Protein AF-A0A4D5RVW6-F1 (afdb_monomer)

Solvent-accessible surface area (backbone atoms only — not comparable to full-atom values): 10001 Å² total; per-residue (Å²): 118,81,78,51,51,64,55,52,52,32,51,50,38,40,52,50,23,51,53,26,44,27,52,30,36,28,74,76,67,32,68,71,48,18,54,54,47,47,52,51,58,76,68,33,64,65,57,65,55,54,54,72,72,45,65,68,60,38,50,35,48,26,24,46,27,44,19,57,48,45,41,88,57,92,90,60,95,58,71,97,75,63,70,68,25,57,57,32,45,34,51,20,31,59,76,34,68,69,48,44,71,66,47,50,62,56,53,52,54,50,55,72,69,46,76,91,52,53,71,61,50,51,51,50,52,50,47,42,50,49,52,34,49,51,53,49,44,51,51,35,29,68,75,68,74,41,94,49,63,66,70,58,54,51,49,45,50,61,73,71,40,68,79,83,65,75,93,83,66,80,86,77,83,75,90,126

Sequence (176 aa):
MVTMLPRLVQALLSALGDCWTVELSRRLFGQESSCWTAFSLLCSWFLHYTASRTLTNVAEQVATAGALALYPWRGQKQPSTSWGYLWPVGLAVMIRPTALALWLPLVLLHFAKESHSRTYLFKRLLFTSATCLATLLLCDRWFYGRWVCTPWNFVRLNLVADIGVPLWQPPVALVL

Foldseek 3Di:
DVVCVLVVLLVVLLVLLLVLQLLLLCVPPNDVSSVVSNVCCVPDPVSVVVSPDDSLVSLLSNLVSNLSSQQDDPPDPDDLPSPVSLQSLLVNCLSPVVSCVVCVVVLVVNLVVDPPCNVVSVVSNCVSNVVSQVVSQVVVCVVVVDRDDVVVVVCCCPPVVPPPDDPPDDDDDPPD

Mean predicted aligned error: 11.47 Å

Structure (mmCIF, N/CA/C/O backbone):
data_AF-A0A4D5RVW6-F1
#
_entry.id   AF-A0A4D5RVW6-F1
#
loop_
_atom_site.group_PDB
_atom_site.id
_atom_site.type_symbol
_atom_site.label_atom_id
_atom_site.label_alt_id
_atom_site.label_comp_id
_atom_site.label_asym_id
_atom_site.label_entity_id
_atom_site.label_seq_id
_atom_site.pdbx_PDB_ins_code
_atom_site.Cartn_x
_atom_site.Cartn_y
_atom_site.Cartn_z
_atom_site.occupancy
_atom_site.B_iso_or_equiv
_atom_site.auth_seq_id
_atom_site.auth_comp_id
_atom_site.auth_asym_id
_atom_site.auth_atom_id
_atom_site.pdbx_PDB_model_num
ATOM 1 N N . MET A 1 1 ? 19.993 19.705 -9.860 1.00 54.22 1 MET A N 1
ATOM 2 C CA . MET A 1 1 ? 18.560 19.983 -9.600 1.00 54.22 1 MET A CA 1
ATOM 3 C C . MET A 1 1 ? 17.677 18.747 -9.813 1.00 54.22 1 MET A C 1
ATOM 5 O O . MET A 1 1 ? 16.866 18.465 -8.944 1.00 54.22 1 MET A O 1
ATOM 9 N N . VAL A 1 2 ? 17.877 17.938 -10.866 1.00 60.78 2 VAL A N 1
ATOM 10 C CA . VAL A 1 2 ? 17.067 16.719 -11.138 1.00 60.78 2 VAL A CA 1
ATOM 11 C C . VAL A 1 2 ? 17.250 15.590 -10.098 1.00 60.78 2 VAL A C 1
ATOM 13 O O . VAL A 1 2 ? 16.361 14.771 -9.899 1.00 60.78 2 VAL A O 1
ATOM 16 N N . THR A 1 3 ? 18.360 15.576 -9.355 1.00 68.25 3 THR A N 1
ATOM 17 C CA . THR A 1 3 ? 18.664 14.555 -8.331 1.00 68.25 3 THR A CA 1
ATOM 18 C C . THR A 1 3 ? 17.921 14.729 -7.001 1.00 68.25 3 THR A C 1
ATOM 20 O O . THR A 1 3 ? 17.821 13.770 -6.237 1.00 68.25 3 THR A O 1
ATOM 23 N N . MET A 1 4 ? 17.387 15.922 -6.709 1.00 77.62 4 MET A N 1
ATOM 24 C CA . MET A 1 4 ? 16.656 16.190 -5.459 1.00 77.62 4 MET A CA 1
ATOM 25 C C . MET A 1 4 ? 15.176 15.807 -5.547 1.00 77.62 4 MET A C 1
ATOM 27 O O . MET A 1 4 ? 14.566 15.483 -4.532 1.00 77.62 4 MET A O 1
ATOM 31 N N . LEU A 1 5 ? 14.613 15.791 -6.758 1.00 79.12 5 LEU A N 1
ATOM 32 C CA . LEU A 1 5 ? 13.212 15.461 -7.000 1.00 79.12 5 LEU A CA 1
ATOM 33 C C . LEU A 1 5 ? 12.808 14.069 -6.471 1.00 79.12 5 LEU A C 1
ATOM 35 O O . LEU A 1 5 ? 11.857 14.006 -5.693 1.00 79.12 5 LEU A O 1
ATOM 39 N N . PRO A 1 6 ? 13.515 12.963 -6.789 1.00 79.12 6 PRO A N 1
ATOM 40 C CA . PRO A 1 6 ? 13.141 11.648 -6.265 1.00 79.12 6 PRO A CA 1
ATOM 41 C C . PRO A 1 6 ? 13.252 11.575 -4.738 1.00 79.12 6 PRO A C 1
ATOM 43 O O . PRO A 1 6 ? 12.427 10.932 -4.099 1.00 79.12 6 PRO A O 1
ATOM 46 N N . ARG A 1 7 ? 14.214 12.289 -4.136 1.00 78.44 7 ARG A N 1
ATOM 47 C CA . ARG A 1 7 ? 14.389 12.338 -2.676 1.00 78.44 7 ARG A CA 1
ATOM 48 C C . ARG A 1 7 ? 13.239 13.071 -1.992 1.00 78.44 7 ARG A C 1
ATOM 50 O O . ARG A 1 7 ? 12.766 12.618 -0.957 1.00 78.44 7 ARG A O 1
ATOM 57 N N . LEU A 1 8 ? 12.769 14.169 -2.586 1.00 84.06 8 LEU A N 1
ATOM 58 C CA . LEU A 1 8 ? 11.629 14.919 -2.066 1.00 84.06 8 LEU A CA 1
ATOM 59 C C . LEU A 1 8 ? 10.339 14.099 -2.167 1.00 84.06 8 LEU A C 1
ATOM 61 O O . LEU A 1 8 ? 9.605 13.999 -1.191 1.00 84.06 8 LEU A O 1
ATOM 65 N N . VAL A 1 9 ? 10.097 13.454 -3.314 1.00 84.12 9 VAL A N 1
ATOM 66 C CA . VAL A 1 9 ? 8.943 12.557 -3.496 1.00 84.12 9 VAL A CA 1
ATOM 67 C C . VAL A 1 9 ? 8.981 11.420 -2.478 1.00 84.12 9 VAL A C 1
ATOM 69 O O . VAL A 1 9 ? 7.971 11.111 -1.858 1.00 84.12 9 VAL A O 1
ATOM 72 N N . GLN A 1 10 ? 10.151 10.831 -2.252 1.00 84.44 10 GLN A N 1
ATOM 73 C CA . GLN A 1 10 ? 10.328 9.745 -1.295 1.00 84.44 10 GLN A CA 1
ATOM 74 C C . GLN A 1 10 ? 10.102 10.187 0.159 1.00 84.44 10 GLN A C 1
ATOM 76 O O . GLN A 1 10 ? 9.470 9.456 0.923 1.00 84.44 10 GLN A O 1
ATOM 81 N N . ALA A 1 11 ? 10.548 11.390 0.532 1.00 84.88 11 ALA A N 1
ATOM 82 C CA . ALA A 1 11 ? 10.267 11.971 1.843 1.00 84.88 11 ALA A CA 1
ATOM 83 C C . ALA A 1 11 ? 8.766 12.240 2.036 1.00 84.88 11 ALA A C 1
ATOM 85 O O . ALA A 1 11 ? 8.206 11.879 3.069 1.00 84.88 11 ALA A O 1
ATOM 86 N N . LEU A 1 12 ? 8.098 12.804 1.022 1.00 87.00 12 LEU A N 1
ATOM 87 C CA . LEU A 1 12 ? 6.654 13.053 1.050 1.00 87.00 12 LEU A CA 1
ATOM 88 C C . LEU A 1 12 ? 5.854 11.752 1.156 1.00 87.00 12 LEU A C 1
ATOM 90 O O . LEU A 1 12 ? 4.936 11.665 1.964 1.00 87.00 12 LEU A O 1
ATOM 94 N N . LEU A 1 13 ? 6.216 10.728 0.378 1.00 86.00 13 LEU A N 1
ATOM 95 C CA . LEU A 1 13 ? 5.584 9.413 0.468 1.00 86.00 13 LEU A CA 1
ATOM 96 C C . LEU A 1 13 ? 5.790 8.795 1.854 1.00 86.00 13 LEU A C 1
ATOM 98 O O . LEU A 1 13 ? 4.830 8.305 2.435 1.00 86.00 13 LEU A O 1
ATOM 102 N N . SER A 1 14 ? 6.994 8.873 2.421 1.00 86.06 14 SER A N 1
ATOM 103 C CA . SER A 1 14 ? 7.258 8.337 3.766 1.00 86.06 14 SER A CA 1
ATOM 104 C C . SER A 1 14 ? 6.391 9.033 4.820 1.00 86.06 14 SER A C 1
ATOM 106 O O . SER A 1 14 ? 5.696 8.361 5.576 1.00 86.06 14 SER A O 1
ATOM 108 N N . ALA A 1 15 ? 6.317 10.369 4.781 1.00 87.50 15 ALA A N 1
ATOM 109 C CA . ALA A 1 15 ? 5.467 11.147 5.682 1.00 87.50 15 ALA A CA 1
ATOM 110 C C . ALA A 1 15 ? 3.975 10.800 5.530 1.00 87.50 15 ALA A C 1
ATOM 112 O O . ALA A 1 15 ? 3.264 10.648 6.522 1.00 87.50 15 ALA A O 1
ATOM 113 N N . LEU A 1 16 ? 3.491 10.61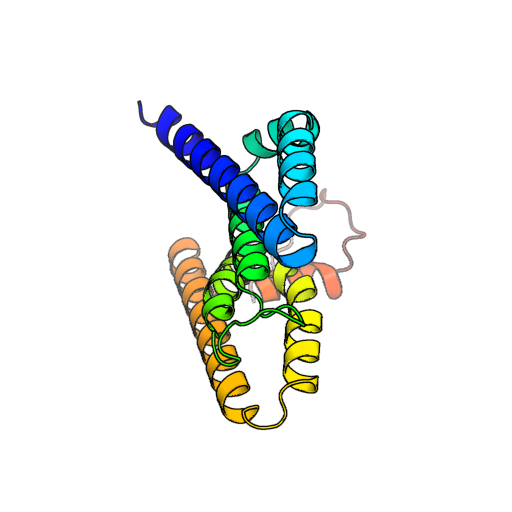9 4.295 1.00 88.19 16 LEU A N 1
ATOM 114 C CA . LEU A 1 16 ? 2.119 10.169 4.048 1.00 88.19 16 LEU A CA 1
ATOM 115 C C . LEU A 1 16 ? 1.865 8.775 4.634 1.00 88.19 16 LEU A C 1
ATOM 117 O O . LEU A 1 16 ? 0.794 8.534 5.190 1.00 88.19 16 LEU A O 1
ATOM 121 N N . GLY A 1 17 ? 2.832 7.863 4.527 1.00 86.31 17 GLY A N 1
ATOM 122 C CA . GLY A 1 17 ? 2.746 6.514 5.088 1.00 86.31 17 GLY A CA 1
ATOM 123 C C . GLY A 1 17 ? 2.625 6.535 6.609 1.00 86.31 17 GLY A C 1
ATOM 124 O O . GLY A 1 17 ? 1.771 5.841 7.169 1.00 86.31 17 GLY A O 1
ATOM 125 N N . ASP A 1 18 ? 3.406 7.392 7.264 1.00 88.88 18 ASP A N 1
ATOM 126 C CA . ASP A 1 18 ? 3.333 7.601 8.708 1.00 88.88 18 ASP A CA 1
ATOM 127 C C . ASP A 1 18 ? 1.971 8.185 9.112 1.00 88.88 18 ASP A C 1
ATOM 129 O O . ASP A 1 18 ? 1.320 7.653 10.012 1.00 88.88 18 ASP A O 1
ATOM 133 N N . CYS A 1 19 ? 1.463 9.195 8.391 1.00 89.12 19 CYS A N 1
ATOM 134 C CA . CYS A 1 19 ? 0.130 9.758 8.637 1.00 89.12 19 CYS A CA 1
ATOM 135 C C . CYS A 1 19 ? -0.984 8.708 8.522 1.00 89.12 19 CYS A C 1
ATOM 137 O O . CYS A 1 19 ? -1.854 8.635 9.392 1.00 89.12 19 CYS A O 1
ATOM 139 N N . TRP A 1 20 ? -0.960 7.871 7.479 1.00 87.88 20 TRP A N 1
ATOM 140 C CA . TRP A 1 20 ? -1.941 6.793 7.317 1.00 87.88 20 TRP A CA 1
ATOM 141 C C . TRP A 1 20 ? -1.841 5.742 8.423 1.00 87.88 20 TRP A C 1
ATOM 143 O O . TRP A 1 20 ? -2.866 5.233 8.870 1.00 87.88 20 TRP A O 1
ATOM 153 N N . THR A 1 21 ? -0.631 5.441 8.893 1.00 87.88 21 THR A N 1
ATOM 154 C CA . THR A 1 21 ? -0.396 4.480 9.981 1.00 87.88 21 THR A CA 1
ATOM 155 C C . THR A 1 21 ? -0.917 5.008 11.319 1.00 87.88 21 THR A C 1
ATOM 157 O O . THR A 1 21 ? -1.564 4.276 12.071 1.00 87.88 21 THR A O 1
ATOM 160 N N . VAL A 1 22 ? -0.706 6.295 11.599 1.00 89.50 22 VAL A N 1
ATOM 161 C CA . VAL A 1 22 ? -1.257 6.973 12.780 1.00 89.50 22 VAL A CA 1
ATOM 162 C C . VAL A 1 22 ? -2.786 7.002 12.719 1.00 89.50 22 VAL A C 1
ATOM 164 O O . VAL A 1 22 ? -3.447 6.611 13.679 1.00 89.50 22 VAL A O 1
ATOM 167 N N . GLU A 1 23 ? -3.365 7.369 11.573 1.00 86.81 23 GLU A N 1
ATOM 168 C CA . GLU A 1 23 ? -4.819 7.369 11.371 1.00 86.81 23 GLU A CA 1
ATOM 169 C C . GLU A 1 23 ? -5.424 5.962 11.499 1.00 86.81 23 GLU A C 1
ATOM 171 O O . GLU A 1 23 ? -6.500 5.794 12.077 1.00 86.81 23 GLU A O 1
ATOM 176 N N . LEU A 1 24 ? -4.731 4.933 11.006 1.00 87.19 24 LEU A N 1
ATOM 177 C CA . LEU A 1 24 ? -5.125 3.537 11.181 1.00 87.19 24 LEU A CA 1
ATOM 178 C C . LEU A 1 24 ? -5.160 3.153 12.666 1.00 87.19 24 LEU A C 1
ATOM 180 O O . LEU A 1 24 ? -6.160 2.603 13.131 1.00 87.19 24 LEU A O 1
ATOM 184 N N . SER A 1 25 ? -4.102 3.473 13.414 1.00 88.00 25 SER A N 1
ATOM 185 C CA . SER A 1 25 ? -4.035 3.217 14.857 1.00 88.00 25 SER A CA 1
ATOM 186 C C . SER A 1 25 ? -5.164 3.929 15.603 1.00 88.00 25 SER A C 1
ATOM 188 O O . SER A 1 25 ? -5.884 3.312 16.390 1.00 88.00 25 SER A O 1
ATOM 190 N N . ARG A 1 26 ? -5.426 5.194 15.250 1.00 85.75 26 ARG A N 1
ATOM 191 C CA . ARG A 1 26 ? -6.539 5.979 15.792 1.00 85.75 26 ARG A CA 1
ATOM 192 C C . ARG A 1 26 ? -7.895 5.311 15.561 1.00 85.75 26 ARG A C 1
ATOM 194 O O . ARG A 1 26 ? -8.735 5.294 16.459 1.00 85.75 26 ARG A O 1
ATOM 201 N N . ARG A 1 27 ? -8.127 4.756 14.366 1.00 82.69 27 ARG A N 1
ATOM 202 C CA . ARG A 1 27 ? -9.383 4.069 14.007 1.00 82.69 27 ARG A CA 1
ATOM 203 C C . ARG A 1 27 ? -9.569 2.734 14.722 1.00 82.69 27 ARG A C 1
ATOM 205 O O . ARG A 1 27 ? -10.713 2.363 14.989 1.00 82.69 27 ARG A O 1
ATOM 212 N N . LEU A 1 28 ? -8.480 2.020 14.993 1.00 83.94 28 LEU A N 1
ATOM 213 C CA . LEU A 1 28 ? -8.502 0.692 15.608 1.00 83.94 28 LEU A CA 1
ATOM 214 C C . LEU A 1 28 ? -8.535 0.738 17.137 1.00 83.94 28 LEU A C 1
ATOM 216 O O . LEU A 1 28 ? -9.296 -0.002 17.754 1.00 83.94 28 LEU A O 1
ATOM 220 N N . PHE A 1 29 ? -7.713 1.598 17.734 1.00 84.50 29 PHE A N 1
ATOM 221 C CA . PHE A 1 29 ? -7.411 1.590 19.167 1.00 84.50 29 PHE A CA 1
ATOM 222 C C . PHE A 1 29 ? -7.749 2.914 19.872 1.00 84.50 29 PHE A C 1
ATOM 224 O O . PHE A 1 29 ? -7.606 3.015 21.088 1.00 84.50 29 PHE A O 1
ATOM 231 N N . GLY A 1 30 ? -8.221 3.926 19.137 1.00 84.88 30 GLY A N 1
ATOM 232 C CA . GLY A 1 30 ? -8.607 5.227 19.685 1.00 84.88 30 GLY A CA 1
ATOM 233 C C . GLY A 1 30 ? -7.469 6.254 19.736 1.00 84.88 30 GLY A C 1
ATOM 234 O O . GLY A 1 30 ? -6.349 6.017 19.283 1.00 84.88 30 GLY A O 1
ATOM 235 N N . GLN A 1 31 ? -7.778 7.437 20.274 1.00 85.94 31 GLN A N 1
ATOM 236 C CA . GLN A 1 31 ? -6.896 8.610 20.212 1.00 85.94 31 GLN A CA 1
ATOM 237 C C . GLN A 1 31 ? -5.588 8.432 20.997 1.00 85.94 31 GLN A C 1
ATOM 239 O O . GLN A 1 31 ? -4.528 8.803 20.502 1.00 85.94 31 GLN A O 1
ATOM 244 N N . GLU A 1 32 ? -5.645 7.818 22.179 1.00 85.88 32 GLU A N 1
ATOM 245 C CA . GLU A 1 32 ? -4.466 7.605 23.030 1.00 85.88 32 GLU A CA 1
ATOM 246 C C . GLU A 1 32 ? -3.405 6.749 22.324 1.00 85.88 32 GLU A C 1
ATOM 248 O O . GLU A 1 32 ? -2.223 7.091 22.291 1.00 85.88 32 GLU A O 1
ATOM 253 N N . SER A 1 33 ? -3.831 5.664 21.671 1.00 87.12 33 SER A N 1
ATOM 254 C CA . SER A 1 33 ? -2.930 4.775 20.930 1.00 87.12 33 SER A CA 1
ATOM 255 C C . SER A 1 33 ? -2.294 5.466 19.718 1.00 87.12 33 SER A C 1
ATOM 257 O O . SER A 1 33 ? -1.128 5.220 19.400 1.00 87.12 33 SER A O 1
ATOM 259 N N . SER A 1 34 ? -3.018 6.392 19.082 1.00 88.19 34 SER A N 1
ATOM 260 C CA . SER A 1 34 ? -2.515 7.198 17.966 1.00 88.19 34 SER A CA 1
ATOM 261 C C . SER A 1 34 ? -1.289 8.028 18.360 1.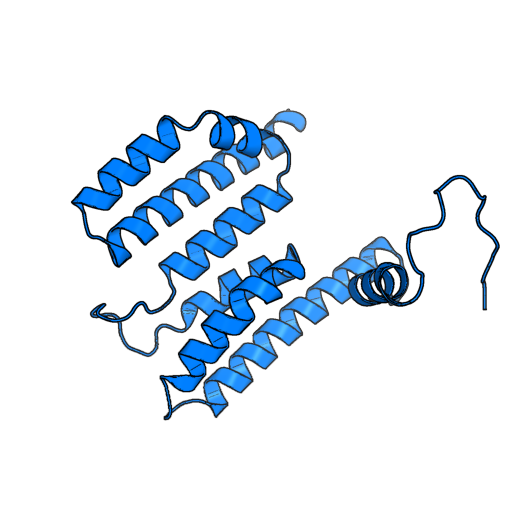00 88.19 34 SER A C 1
ATOM 263 O O . SER A 1 34 ? -0.325 8.086 17.598 1.00 88.19 34 SER A O 1
ATOM 265 N N . CYS A 1 35 ? -1.295 8.634 19.552 1.00 89.00 35 CYS A N 1
ATOM 266 C CA . CYS A 1 35 ? -0.169 9.423 20.060 1.00 89.00 35 CYS A CA 1
ATOM 267 C C . CYS A 1 35 ? 1.067 8.546 20.307 1.00 89.00 35 CYS A C 1
ATOM 269 O O . CYS A 1 35 ? 2.163 8.882 19.858 1.00 89.00 35 CYS A O 1
ATOM 271 N N . TRP A 1 36 ? 0.883 7.383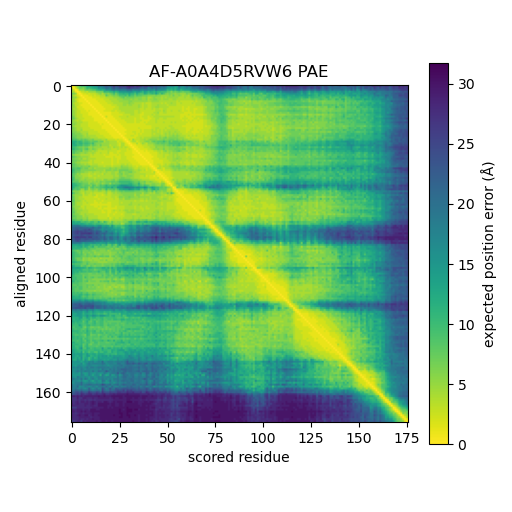 20.941 1.00 90.12 36 TRP A N 1
ATOM 272 C CA . TRP A 1 36 ? 1.962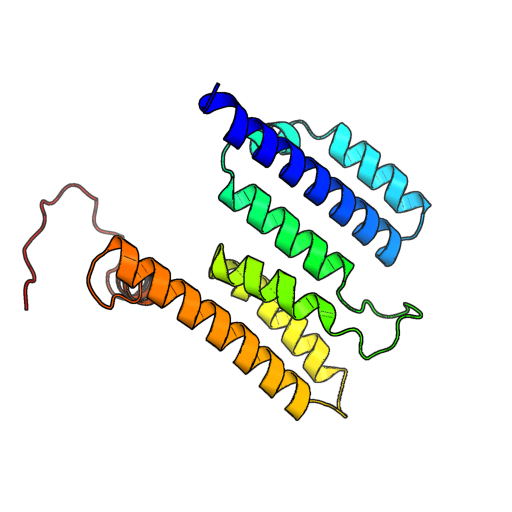 6.410 21.155 1.00 90.12 36 TRP A CA 1
ATOM 273 C C . TRP A 1 36 ? 2.519 5.849 19.847 1.00 90.12 36 TRP A C 1
ATOM 275 O O . TRP A 1 36 ? 3.727 5.662 19.715 1.00 90.12 36 TRP A O 1
ATOM 285 N N . THR A 1 37 ? 1.652 5.634 18.857 1.00 90.38 37 THR A N 1
ATOM 286 C CA . THR A 1 37 ? 2.057 5.186 17.520 1.00 90.38 37 THR A CA 1
ATOM 287 C C . THR A 1 37 ? 2.904 6.253 16.834 1.00 90.38 37 THR A C 1
ATOM 289 O O . THR A 1 37 ? 3.984 5.939 16.347 1.00 90.38 37 THR A O 1
ATOM 292 N N . ALA A 1 38 ? 2.475 7.519 16.854 1.00 88.69 38 ALA A N 1
ATOM 293 C CA . ALA A 1 38 ? 3.246 8.624 16.286 1.00 88.69 38 ALA A CA 1
ATOM 294 C C . ALA A 1 38 ? 4.619 8.769 16.961 1.00 88.69 38 ALA A C 1
ATOM 296 O O . ALA A 1 38 ? 5.633 8.883 16.278 1.00 88.69 38 ALA A O 1
ATOM 297 N N . PHE A 1 39 ? 4.667 8.684 18.294 1.00 91.38 39 PHE A N 1
ATOM 298 C CA . PHE A 1 39 ? 5.924 8.696 19.039 1.00 91.38 39 PHE A CA 1
ATOM 299 C C . PHE A 1 39 ? 6.838 7.528 18.637 1.00 91.38 39 PHE A C 1
ATOM 301 O O . PHE A 1 39 ? 8.014 7.730 18.345 1.00 91.38 39 PHE A O 1
ATOM 308 N N . SER A 1 40 ? 6.295 6.312 18.545 1.00 90.19 40 SER A N 1
ATOM 309 C CA . SER A 1 40 ? 7.054 5.127 18.137 1.00 90.19 40 SER A CA 1
ATOM 310 C C . SER A 1 40 ? 7.606 5.240 16.711 1.00 90.19 40 SER A C 1
ATOM 312 O O . SER A 1 40 ? 8.763 4.882 16.486 1.00 90.19 40 SER A O 1
ATOM 314 N N . LEU A 1 41 ? 6.827 5.782 15.767 1.00 89.06 41 LEU A N 1
ATOM 315 C CA . LEU A 1 41 ? 7.275 6.026 14.392 1.00 89.06 41 LEU A CA 1
ATOM 316 C C . LEU A 1 41 ? 8.439 7.029 14.360 1.00 89.06 41 LEU A C 1
ATOM 318 O O . LEU A 1 41 ? 9.474 6.744 13.757 1.00 89.06 41 LEU A O 1
ATOM 322 N N . LEU A 1 42 ? 8.318 8.146 15.088 1.00 86.75 42 LEU A N 1
ATOM 323 C CA . LEU A 1 42 ? 9.357 9.181 15.181 1.00 86.75 42 LEU A CA 1
ATOM 324 C C . LEU A 1 42 ? 10.635 8.697 15.883 1.00 86.75 42 LEU A C 1
ATOM 326 O O . LEU A 1 42 ? 11.730 9.142 15.550 1.00 86.75 42 LEU A O 1
ATOM 330 N N . CYS A 1 43 ? 10.526 7.769 16.834 1.00 87.88 43 CYS A N 1
ATOM 331 C CA . CYS A 1 43 ? 11.682 7.204 17.534 1.00 87.88 43 CYS A CA 1
ATOM 332 C C . CYS A 1 43 ? 12.304 5.991 16.821 1.00 87.88 43 CYS A C 1
ATOM 334 O O . CYS A 1 43 ? 13.391 5.546 17.197 1.00 87.88 43 CYS A O 1
ATOM 336 N N . SER A 1 44 ? 11.654 5.434 15.797 1.00 86.69 44 SER A N 1
ATOM 337 C CA . SER A 1 44 ? 12.142 4.237 15.110 1.00 86.69 44 SER A CA 1
ATOM 338 C C . SER A 1 44 ? 13.232 4.578 14.098 1.00 86.69 44 SER A C 1
ATOM 340 O O . SER A 1 44 ? 12.968 4.954 12.954 1.00 86.69 44 SER A O 1
ATOM 342 N N . TRP A 1 45 ? 14.493 4.389 14.487 1.00 83.44 45 TRP A N 1
ATOM 343 C CA . TRP A 1 45 ? 15.640 4.550 13.585 1.00 83.44 45 TRP A CA 1
ATOM 344 C C . TRP A 1 45 ? 15.533 3.675 12.326 1.00 83.44 45 TRP A C 1
ATOM 346 O O . TRP A 1 45 ? 15.929 4.082 11.234 1.00 83.44 45 TRP A O 1
ATOM 356 N N . PHE A 1 46 ? 14.963 2.474 12.460 1.00 81.25 46 PHE A N 1
ATOM 357 C CA . PHE A 1 46 ? 14.807 1.547 11.344 1.00 81.25 46 PHE A CA 1
ATOM 358 C C . PHE A 1 46 ? 13.885 2.101 10.253 1.00 81.25 46 PHE A C 1
ATOM 360 O O . PHE A 1 46 ? 14.217 1.986 9.076 1.00 81.25 46 PHE A O 1
ATOM 367 N N . LEU A 1 47 ? 12.778 2.756 10.622 1.00 78.62 47 LEU A N 1
ATOM 368 C CA . LEU A 1 47 ? 11.853 3.335 9.644 1.00 78.62 47 LEU A CA 1
ATOM 369 C C . LEU A 1 47 ? 12.504 4.472 8.859 1.00 78.62 47 LEU A C 1
ATOM 371 O O . LEU A 1 47 ? 12.482 4.445 7.627 1.00 78.62 47 LEU A O 1
ATOM 375 N N . HIS A 1 48 ? 13.190 5.383 9.551 1.00 81.06 48 HIS A N 1
ATOM 376 C CA . HIS A 1 48 ? 13.973 6.454 8.925 1.00 81.06 48 HIS A CA 1
ATOM 377 C C . HIS A 1 48 ? 15.047 5.907 7.981 1.00 81.06 48 HIS A C 1
ATOM 379 O O . HIS A 1 48 ? 15.275 6.436 6.892 1.00 81.06 48 HIS A O 1
ATOM 385 N N . TYR A 1 49 ? 15.682 4.803 8.370 1.00 79.88 49 TYR A N 1
ATOM 386 C CA . TYR A 1 49 ? 16.663 4.134 7.536 1.00 79.88 49 TYR A CA 1
ATOM 387 C C . TYR A 1 49 ? 16.031 3.517 6.278 1.00 79.88 49 TYR A C 1
ATOM 389 O O . TYR A 1 49 ? 16.515 3.747 5.166 1.00 79.88 49 TYR A O 1
ATOM 397 N N . THR A 1 50 ? 14.918 2.789 6.413 1.00 75.38 50 THR A N 1
ATOM 398 C CA . THR A 1 50 ? 14.218 2.166 5.276 1.00 75.38 50 THR A CA 1
ATOM 399 C C . THR A 1 50 ? 13.565 3.178 4.338 1.00 75.38 50 THR A C 1
ATOM 401 O O . THR A 1 50 ? 13.555 2.953 3.125 1.00 75.38 50 THR A O 1
ATOM 404 N N . ALA A 1 51 ? 13.122 4.323 4.866 1.00 74.19 51 ALA A N 1
ATOM 405 C CA . ALA A 1 51 ? 12.523 5.415 4.107 1.00 74.19 51 ALA A CA 1
ATOM 406 C C . ALA A 1 51 ? 13.457 5.953 3.018 1.00 74.19 51 ALA A C 1
ATOM 408 O O . ALA A 1 51 ? 12.981 6.483 2.023 1.00 74.19 51 ALA A O 1
ATOM 409 N N . SER A 1 52 ? 14.777 5.781 3.158 1.00 72.81 52 SER A N 1
ATOM 410 C CA . SER A 1 52 ? 15.788 6.271 2.211 1.00 72.81 52 SER A CA 1
ATOM 411 C C . SER A 1 52 ? 16.176 5.284 1.099 1.00 72.81 52 SER A C 1
ATOM 413 O O . SER A 1 52 ? 16.733 5.703 0.083 1.00 72.81 52 SER A O 1
ATOM 415 N N . ARG A 1 53 ? 15.863 3.985 1.229 1.00 64.88 53 ARG A N 1
ATOM 416 C CA . ARG A 1 53 ? 16.471 2.953 0.370 1.00 64.88 53 ARG A CA 1
ATOM 417 C C . ARG A 1 53 ? 15.767 2.689 -0.966 1.00 64.88 53 ARG A C 1
ATOM 419 O O . ARG A 1 53 ? 16.458 2.425 -1.944 1.00 64.88 53 ARG A O 1
ATOM 426 N N . THR A 1 54 ? 14.434 2.708 -1.038 1.00 73.88 54 THR A N 1
ATOM 427 C CA . THR A 1 54 ? 13.704 2.298 -2.261 1.00 73.88 54 THR A CA 1
ATOM 428 C C . THR A 1 54 ? 12.319 2.938 -2.360 1.00 73.88 54 THR A C 1
ATOM 430 O O . THR A 1 54 ? 11.441 2.635 -1.549 1.00 73.88 54 THR A O 1
ATOM 433 N N . LEU A 1 55 ? 12.096 3.743 -3.402 1.00 72.88 55 LEU A N 1
ATOM 434 C CA . LEU A 1 55 ? 10.833 4.453 -3.647 1.00 72.88 55 LEU A CA 1
ATOM 435 C C . LEU A 1 55 ? 9.629 3.504 -3.798 1.00 72.88 55 LEU A C 1
ATOM 437 O O . LEU A 1 55 ? 8.558 3.785 -3.268 1.00 72.88 55 LEU A O 1
ATOM 441 N N . THR A 1 56 ? 9.820 2.348 -4.438 1.00 78.12 56 THR A N 1
ATOM 442 C CA . THR A 1 56 ? 8.776 1.328 -4.631 1.00 78.12 56 THR A CA 1
ATOM 443 C C . THR A 1 56 ? 8.269 0.744 -3.309 1.00 78.12 56 THR A C 1
ATOM 445 O O . THR A 1 56 ? 7.062 0.613 -3.134 1.00 78.12 56 THR A O 1
ATOM 448 N N . ASN A 1 57 ? 9.158 0.456 -2.349 1.00 78.94 57 ASN A N 1
ATOM 449 C CA . ASN A 1 57 ? 8.744 -0.095 -1.051 1.00 78.94 57 ASN A CA 1
ATOM 450 C C . ASN A 1 57 ? 7.991 0.945 -0.207 1.00 78.94 57 ASN A C 1
ATOM 452 O O . ASN A 1 57 ? 7.021 0.604 0.460 1.00 78.94 57 ASN A O 1
ATOM 456 N N . VAL A 1 58 ? 8.404 2.218 -0.253 1.00 83.00 58 VAL A N 1
ATOM 457 C CA . VAL A 1 58 ? 7.683 3.294 0.448 1.00 83.00 58 VAL A CA 1
ATOM 458 C C . VAL A 1 58 ? 6.304 3.500 -0.186 1.00 83.00 58 VAL A C 1
ATOM 460 O O . VAL A 1 58 ? 5.309 3.600 0.524 1.00 83.00 58 VAL A O 1
ATOM 463 N N . ALA A 1 59 ? 6.210 3.493 -1.518 1.00 82.50 59 ALA A N 1
ATOM 464 C CA . ALA A 1 59 ? 4.928 3.581 -2.215 1.00 82.50 59 ALA A CA 1
ATOM 465 C C . ALA A 1 59 ? 3.994 2.401 -1.873 1.00 82.50 59 ALA A C 1
ATOM 467 O O . ALA A 1 59 ? 2.801 2.609 -1.648 1.00 82.50 59 ALA A O 1
ATOM 468 N N . GLU A 1 60 ? 4.533 1.182 -1.768 1.00 80.88 60 GLU A N 1
ATOM 469 C CA . GLU A 1 60 ? 3.807 -0.011 -1.309 1.00 80.88 60 GLU A CA 1
ATOM 470 C C . GLU A 1 60 ? 3.287 0.159 0.127 1.00 80.88 60 GLU A C 1
ATOM 472 O O . GLU A 1 60 ? 2.116 -0.123 0.403 1.00 80.88 60 GLU A O 1
ATOM 477 N N . GLN A 1 61 ? 4.133 0.657 1.033 1.00 83.69 61 GLN A N 1
ATOM 478 C CA . GLN A 1 61 ? 3.767 0.908 2.424 1.00 83.69 61 GLN A CA 1
ATOM 479 C C . GLN A 1 61 ? 2.639 1.939 2.525 1.00 83.69 61 GLN A C 1
ATOM 481 O O . GLN A 1 61 ? 1.664 1.698 3.231 1.00 83.69 61 GLN A O 1
ATOM 486 N N . VAL A 1 62 ? 2.724 3.048 1.784 1.00 87.25 62 VAL A N 1
ATOM 487 C CA . VAL A 1 62 ? 1.685 4.093 1.749 1.00 87.25 62 VAL A CA 1
ATOM 488 C C . VAL A 1 62 ? 0.369 3.546 1.213 1.00 87.25 62 VAL A C 1
ATOM 490 O O . VAL A 1 62 ? -0.679 3.769 1.816 1.00 87.25 62 VAL A O 1
ATOM 493 N N . ALA A 1 63 ? 0.410 2.816 0.094 1.00 84.81 63 ALA A N 1
ATOM 494 C CA . ALA A 1 63 ? -0.784 2.232 -0.507 1.00 84.81 63 ALA A CA 1
ATOM 495 C C . ALA A 1 63 ? -1.442 1.221 0.443 1.00 84.81 63 ALA A C 1
ATOM 497 O O . ALA A 1 63 ? -2.656 1.250 0.636 1.00 84.81 63 ALA A O 1
ATOM 498 N N . THR A 1 64 ? -0.643 0.381 1.103 1.00 85.69 64 THR A N 1
ATOM 499 C CA . THR A 1 64 ? -1.136 -0.603 2.075 1.00 85.69 64 THR A CA 1
ATOM 500 C C . THR A 1 64 ? -1.691 0.068 3.330 1.00 85.69 64 THR A C 1
ATOM 502 O O . THR A 1 64 ? -2.797 -0.266 3.751 1.00 85.69 64 THR A O 1
ATOM 505 N N . ALA A 1 65 ? -0.984 1.045 3.903 1.00 86.06 65 ALA A N 1
ATOM 506 C CA . ALA A 1 65 ? -1.439 1.792 5.074 1.00 86.06 65 ALA A CA 1
ATOM 507 C C . ALA A 1 65 ? -2.730 2.568 4.777 1.00 86.06 65 ALA A C 1
ATOM 509 O O . ALA A 1 65 ? -3.675 2.505 5.558 1.00 86.06 65 ALA A O 1
ATOM 510 N N . GLY A 1 66 ? -2.818 3.228 3.618 1.00 84.62 66 GLY A N 1
ATOM 511 C CA . GLY A 1 66 ? -4.027 3.921 3.173 1.00 84.62 66 GLY A CA 1
ATOM 512 C C . GLY A 1 66 ? -5.194 2.965 2.918 1.00 84.62 66 GLY A C 1
ATOM 513 O O . GLY A 1 66 ? -6.319 3.229 3.342 1.00 84.62 66 GLY A O 1
ATOM 514 N N . ALA A 1 67 ? -4.937 1.814 2.292 1.00 84.69 67 ALA A N 1
ATOM 515 C CA . ALA A 1 67 ? -5.949 0.781 2.099 1.00 84.69 67 ALA A CA 1
ATOM 516 C C . ALA A 1 67 ? -6.456 0.218 3.434 1.00 84.69 67 ALA A C 1
ATOM 518 O O . ALA A 1 67 ? -7.662 0.042 3.592 1.00 84.69 67 ALA A O 1
ATOM 519 N N . LEU A 1 68 ? -5.573 -0.013 4.410 1.00 84.00 68 LEU A N 1
ATOM 520 C CA . LEU A 1 68 ? -5.957 -0.454 5.753 1.00 84.00 68 LEU A CA 1
ATOM 521 C C . LEU A 1 68 ? -6.709 0.642 6.506 1.00 84.00 68 LEU A C 1
ATOM 523 O O . LEU A 1 68 ? -7.705 0.351 7.157 1.00 84.00 68 LEU A O 1
ATOM 527 N N . ALA A 1 69 ? -6.291 1.902 6.407 1.00 82.00 69 ALA A N 1
ATOM 528 C CA . ALA A 1 69 ? -6.987 3.013 7.049 1.00 82.00 69 ALA A CA 1
ATOM 529 C C . ALA A 1 69 ? -8.416 3.180 6.506 1.00 82.00 69 ALA A C 1
ATOM 531 O O . ALA A 1 69 ? -9.339 3.476 7.267 1.00 82.00 69 ALA A O 1
ATOM 532 N N . LEU A 1 70 ? -8.613 2.964 5.202 1.00 79.50 70 LEU A N 1
ATOM 533 C CA . LEU A 1 70 ? -9.921 2.999 4.540 1.00 79.50 70 LEU A CA 1
ATOM 534 C C . LEU A 1 70 ? -10.726 1.701 4.688 1.00 79.50 70 LEU A C 1
ATOM 536 O O . LEU A 1 70 ? -11.914 1.695 4.365 1.00 79.50 70 LEU A O 1
ATOM 540 N N . TYR A 1 71 ? -10.107 0.610 5.139 1.00 79.44 71 TYR A N 1
ATOM 541 C CA . TYR A 1 71 ? -10.785 -0.669 5.298 1.00 79.44 71 TYR A CA 1
ATOM 542 C C . TYR A 1 71 ? -11.870 -0.566 6.387 1.00 79.44 71 TYR A C 1
ATOM 544 O O . TYR A 1 71 ? -11.616 -0.003 7.457 1.00 79.44 71 TYR A O 1
ATOM 552 N N . PRO A 1 72 ? -13.083 -1.100 6.154 1.00 73.94 72 PRO A N 1
ATOM 553 C CA . PRO A 1 72 ? -14.160 -1.055 7.136 1.00 73.94 72 PRO A CA 1
ATOM 554 C C . PRO A 1 72 ? -13.865 -2.005 8.307 1.00 73.94 72 PRO A C 1
ATOM 556 O O . PRO A 1 72 ? -14.226 -3.186 8.306 1.00 73.94 72 PRO A O 1
ATOM 559 N N . TRP A 1 73 ? -13.192 -1.483 9.331 1.00 74.25 73 TRP A N 1
ATOM 560 C CA . TRP A 1 73 ? -12.962 -2.193 10.587 1.00 74.25 73 TRP A CA 1
ATOM 561 C C . TRP A 1 73 ? -14.264 -2.327 11.389 1.00 74.25 73 TRP A C 1
ATOM 563 O O . TRP A 1 73 ? -15.112 -1.431 11.405 1.00 74.25 73 TRP A O 1
ATOM 573 N N . ARG A 1 74 ? -14.436 -3.474 12.058 1.00 61.94 74 ARG A N 1
ATOM 574 C CA . ARG A 1 74 ? -15.639 -3.786 12.850 1.00 61.94 74 ARG A CA 1
ATOM 575 C C . ARG A 1 74 ? -15.842 -2.721 13.941 1.00 61.94 74 ARG A C 1
ATOM 577 O O . ARG A 1 74 ? -14.935 -2.498 14.731 1.00 61.94 74 ARG A O 1
ATOM 584 N N . GLY A 1 75 ? -17.031 -2.112 14.002 1.00 60.53 75 GLY A N 1
ATOM 585 C CA . GLY A 1 75 ? -17.414 -1.157 15.057 1.00 60.53 75 GLY A CA 1
ATOM 586 C C . GLY A 1 75 ? -17.314 0.331 14.691 1.00 60.53 75 GLY A C 1
ATOM 587 O O . GLY A 1 75 ? -17.689 1.178 15.497 1.00 60.53 75 GLY A O 1
ATOM 588 N N . GLN A 1 76 ? -16.861 0.675 13.483 1.00 59.81 76 GLN A N 1
ATOM 589 C CA . GLN A 1 76 ? -16.848 2.060 12.997 1.00 59.81 76 GLN A CA 1
ATOM 590 C C . GLN A 1 76 ? -18.223 2.460 12.424 1.00 59.81 76 GLN A C 1
ATOM 592 O O . GLN A 1 76 ? -18.790 1.729 11.614 1.00 59.81 76 GLN A O 1
ATOM 597 N N . LYS A 1 77 ? -18.740 3.651 12.784 1.00 51.56 77 LYS A N 1
ATOM 598 C CA . LYS A 1 77 ? -19.946 4.291 12.195 1.00 51.56 77 LYS A CA 1
ATOM 599 C C . LYS A 1 77 ? -19.688 4.802 10.765 1.00 51.56 77 LYS A C 1
ATOM 601 O O . LYS A 1 77 ? -20.050 5.923 10.418 1.00 51.56 77 LYS A O 1
ATOM 606 N N . GLN A 1 78 ? -18.990 4.029 9.946 1.00 54.34 78 GLN A N 1
ATOM 607 C CA . GLN A 1 78 ? -18.850 4.333 8.527 1.00 54.34 78 GLN A CA 1
ATOM 608 C C . GLN A 1 78 ? -20.007 3.674 7.778 1.00 54.34 78 GLN A C 1
ATOM 610 O O . GLN A 1 78 ? -20.455 2.601 8.190 1.00 54.34 78 GLN A O 1
ATOM 615 N N . PRO A 1 79 ? -20.520 4.291 6.699 1.00 50.72 79 PRO A N 1
ATOM 616 C CA . PRO A 1 79 ? -21.489 3.614 5.854 1.00 50.72 79 PRO A CA 1
ATOM 617 C C . PRO A 1 79 ? -20.858 2.288 5.423 1.00 50.72 79 PRO A C 1
ATOM 619 O O . PRO A 1 79 ? -19.733 2.284 4.919 1.00 50.72 79 PRO A O 1
ATOM 622 N N . SER A 1 80 ? -21.571 1.175 5.612 1.00 52.50 80 SER A N 1
ATOM 623 C CA . SER A 1 80 ? -21.140 -0.210 5.323 1.00 52.50 80 SER A CA 1
ATOM 624 C C . SER A 1 80 ? -20.740 -0.465 3.856 1.00 52.50 80 SER A C 1
ATOM 626 O O . SER A 1 80 ? -20.465 -1.588 3.452 1.00 52.50 80 SER A O 1
ATOM 628 N N . THR A 1 81 ? -20.695 0.597 3.055 1.00 54.41 81 THR A N 1
ATOM 629 C CA . THR A 1 81 ? -20.623 0.648 1.599 1.00 54.41 81 THR A CA 1
ATOM 630 C C . THR A 1 81 ? -19.479 1.571 1.139 1.00 54.41 81 THR A C 1
ATOM 632 O O . THR A 1 81 ? -19.437 1.977 -0.022 1.00 54.41 81 THR A O 1
ATOM 635 N N . SER A 1 82 ? -18.537 1.958 2.013 1.00 59.12 82 SER A N 1
ATOM 636 C CA . SER A 1 82 ? -17.347 2.715 1.591 1.00 59.12 82 SER A CA 1
ATOM 637 C C . SER A 1 82 ? -16.291 1.779 0.990 1.00 59.12 82 SER A C 1
ATOM 639 O O . SER A 1 82 ? -15.302 1.402 1.609 1.00 59.12 82 SER A O 1
ATOM 641 N N . TRP A 1 83 ? -16.507 1.387 -0.265 1.00 66.44 83 TRP A N 1
ATOM 642 C CA . TRP A 1 83 ? -15.632 0.492 -1.040 1.00 66.44 83 TRP A CA 1
ATOM 643 C C . TRP A 1 83 ? -14.370 1.185 -1.594 1.00 66.44 83 TRP A C 1
ATOM 645 O O . TRP A 1 83 ? -13.766 0.702 -2.555 1.00 66.44 83 TRP A O 1
ATOM 655 N N . GLY A 1 84 ? -14.006 2.356 -1.056 1.00 68.62 84 GLY A N 1
ATOM 656 C CA . GLY A 1 84 ? -12.893 3.182 -1.538 1.00 68.62 84 GLY A CA 1
ATOM 657 C C . GLY A 1 84 ? -11.521 2.531 -1.356 1.00 68.62 84 GLY A C 1
ATOM 658 O O . GLY A 1 84 ? -10.602 2.842 -2.107 1.00 68.62 84 GLY A O 1
ATOM 659 N N . TYR A 1 85 ? -11.401 1.576 -0.428 1.00 75.81 85 TYR A N 1
ATOM 660 C CA . TYR A 1 85 ? -10.155 0.860 -0.144 1.00 75.81 85 TYR A CA 1
ATOM 661 C C . TYR A 1 85 ? -9.671 -0.027 -1.308 1.00 75.81 85 TYR A C 1
ATOM 663 O O . TYR A 1 85 ? -8.486 -0.325 -1.385 1.00 75.81 85 TYR A O 1
ATOM 671 N N . LEU A 1 86 ? -10.539 -0.419 -2.251 1.00 76.56 86 LEU A N 1
ATOM 672 C CA . LEU A 1 86 ? -10.148 -1.272 -3.387 1.00 76.56 86 LEU A CA 1
ATOM 673 C C . LEU A 1 86 ? -9.135 -0.598 -4.326 1.00 76.56 86 LEU A C 1
ATOM 675 O O . LEU A 1 86 ? -8.292 -1.277 -4.904 1.00 76.56 86 LEU A O 1
ATOM 679 N N . TRP A 1 87 ? -9.184 0.728 -4.455 1.00 77.31 87 TRP A N 1
ATOM 680 C CA . TRP A 1 87 ? -8.241 1.486 -5.281 1.00 77.31 87 TRP A CA 1
ATOM 681 C C . TRP A 1 87 ? -6.798 1.429 -4.761 1.00 77.31 87 TRP A C 1
ATOM 683 O O . TRP A 1 87 ? -5.925 1.015 -5.525 1.00 77.31 87 TRP A O 1
ATOM 693 N N . PRO A 1 88 ? -6.509 1.775 -3.490 1.00 77.00 88 PRO A N 1
ATOM 694 C CA . PRO A 1 88 ? -5.162 1.637 -2.948 1.00 77.00 88 PRO A CA 1
ATOM 695 C C . PRO A 1 88 ? -4.705 0.173 -2.851 1.00 77.00 88 PRO A C 1
ATOM 697 O O . PRO A 1 88 ? -3.515 -0.080 -3.009 1.00 77.00 88 PRO A O 1
ATOM 700 N N . VAL A 1 89 ? -5.619 -0.800 -2.709 1.00 78.75 89 VAL A N 1
ATOM 701 C CA . VAL A 1 89 ? -5.280 -2.232 -2.854 1.00 78.75 89 VAL A CA 1
ATOM 702 C C . VAL A 1 89 ? -4.799 -2.549 -4.270 1.00 78.75 89 VAL A C 1
ATOM 704 O O . VAL A 1 89 ? -3.760 -3.183 -4.433 1.00 78.75 89 VAL A O 1
ATOM 707 N N . GLY A 1 90 ? -5.515 -2.084 -5.297 1.00 76.50 90 GLY A N 1
ATOM 708 C CA . GLY A 1 90 ? -5.099 -2.244 -6.691 1.00 76.50 90 GLY A CA 1
ATOM 709 C C . GLY A 1 90 ? -3.730 -1.619 -6.958 1.00 76.50 90 GLY A C 1
ATOM 710 O O . GLY A 1 90 ? -2.862 -2.263 -7.542 1.00 76.50 90 GLY A O 1
ATOM 711 N N . LEU A 1 91 ? -3.495 -0.406 -6.449 1.00 79.56 91 LEU A N 1
ATOM 712 C CA . LEU A 1 91 ? -2.189 0.253 -6.537 1.00 79.56 91 LEU A CA 1
ATOM 713 C C . LEU A 1 91 ? -1.087 -0.554 -5.837 1.00 79.56 91 LEU A C 1
ATOM 715 O O . LEU A 1 91 ? -0.024 -0.747 -6.421 1.00 79.56 91 LEU A O 1
ATOM 719 N N . ALA A 1 92 ? -1.338 -1.076 -4.633 1.00 79.62 92 ALA A N 1
ATOM 720 C CA . ALA A 1 92 ? -0.375 -1.910 -3.915 1.00 79.62 92 ALA A CA 1
ATOM 721 C C . ALA A 1 92 ? -0.026 -3.187 -4.702 1.00 79.62 92 ALA A C 1
ATOM 723 O O . ALA A 1 92 ? 1.149 -3.524 -4.831 1.00 79.62 92 ALA A O 1
ATOM 724 N N . VAL A 1 93 ? -1.025 -3.856 -5.292 1.00 74.44 93 VAL A N 1
ATOM 725 C CA . VAL A 1 93 ? -0.829 -5.073 -6.102 1.00 74.44 93 VAL A CA 1
ATOM 726 C C . VAL A 1 93 ? -0.104 -4.783 -7.422 1.00 74.44 93 VAL A C 1
ATOM 728 O O . VAL A 1 93 ? 0.708 -5.596 -7.858 1.00 74.44 93 VAL A O 1
ATOM 731 N N . MET A 1 94 ? -0.350 -3.629 -8.052 1.00 70.50 94 MET A N 1
ATOM 732 C CA . MET A 1 94 ? 0.396 -3.198 -9.245 1.00 70.50 94 MET A CA 1
ATOM 733 C C . MET A 1 94 ? 1.865 -2.938 -8.942 1.00 70.50 94 MET A C 1
ATOM 735 O O . MET A 1 94 ? 2.730 -3.343 -9.712 1.00 70.50 94 MET A O 1
ATOM 739 N N . ILE A 1 95 ? 2.136 -2.246 -7.832 1.00 70.75 95 ILE A N 1
ATOM 740 C CA . ILE A 1 95 ? 3.498 -1.956 -7.379 1.00 70.75 95 ILE A CA 1
ATOM 741 C C . ILE A 1 95 ? 4.216 -3.266 -7.045 1.00 70.75 95 ILE A C 1
ATOM 743 O O . ILE A 1 95 ? 5.398 -3.420 -7.358 1.00 70.75 95 ILE A O 1
ATOM 747 N N . ARG A 1 96 ? 3.506 -4.223 -6.435 1.00 67.38 96 ARG A N 1
ATOM 748 C CA . ARG A 1 96 ? 4.066 -5.527 -6.103 1.00 67.38 96 ARG A CA 1
ATOM 749 C C . ARG A 1 96 ? 2.993 -6.619 -6.046 1.00 67.38 96 ARG A C 1
ATOM 751 O O . ARG A 1 96 ? 2.112 -6.566 -5.185 1.00 67.38 96 ARG A O 1
ATOM 758 N N . PRO A 1 97 ? 3.102 -7.692 -6.852 1.00 65.12 97 PRO A N 1
ATOM 759 C CA . PRO A 1 97 ? 2.123 -8.779 -6.830 1.00 65.12 97 PRO A CA 1
ATOM 760 C C . PRO A 1 97 ? 2.102 -9.531 -5.488 1.00 65.12 97 PRO A C 1
ATOM 762 O O . PRO A 1 97 ? 1.109 -10.169 -5.154 1.00 65.12 97 PRO A O 1
ATOM 765 N N . THR A 1 98 ? 3.159 -9.416 -4.675 1.00 67.25 98 THR A N 1
ATOM 766 C CA . THR A 1 98 ? 3.240 -9.992 -3.323 1.00 67.25 98 THR A CA 1
ATOM 767 C C . THR A 1 98 ? 2.224 -9.395 -2.350 1.00 67.25 98 THR A C 1
ATOM 769 O O . THR A 1 98 ? 1.784 -10.098 -1.443 1.00 67.25 98 THR A O 1
ATOM 772 N N . ALA A 1 99 ? 1.784 -8.146 -2.553 1.00 76.06 99 ALA A N 1
ATOM 773 C CA . ALA A 1 99 ? 0.746 -7.519 -1.731 1.00 76.06 99 ALA A CA 1
ATOM 774 C C . ALA A 1 99 ? -0.602 -8.259 -1.832 1.00 76.06 99 ALA A C 1
ATOM 776 O O . ALA A 1 99 ? -1.425 -8.186 -0.917 1.00 76.06 99 ALA A O 1
ATOM 777 N N . LEU A 1 100 ? -0.813 -9.037 -2.904 1.00 74.94 100 LEU A N 1
ATOM 778 C CA . LEU A 1 100 ? -1.989 -9.891 -3.050 1.00 74.94 100 LEU A CA 1
ATOM 779 C C . LEU A 1 100 ? -2.092 -10.909 -1.908 1.00 74.94 100 LEU A C 1
ATOM 781 O O . LEU A 1 100 ? -3.192 -11.150 -1.421 1.00 74.94 100 LEU A O 1
ATOM 785 N N . ALA A 1 101 ? -0.967 -11.459 -1.439 1.00 76.50 101 ALA A N 1
ATOM 786 C CA . ALA A 1 101 ? -0.956 -12.432 -0.348 1.00 76.50 101 ALA A CA 1
ATOM 787 C C . ALA A 1 101 ? -1.486 -11.836 0.967 1.00 76.50 101 ALA A C 1
ATOM 789 O O . ALA A 1 101 ? -2.173 -12.523 1.720 1.00 76.50 101 ALA A O 1
ATOM 790 N N . LEU A 1 102 ? -1.220 -10.549 1.215 1.00 79.06 102 LEU A N 1
ATOM 791 C CA . LEU A 1 102 ? -1.736 -9.827 2.378 1.00 79.06 102 LEU A CA 1
ATOM 792 C C . LEU A 1 102 ? -3.232 -9.519 2.233 1.00 79.06 102 LEU A C 1
ATOM 794 O O . LEU A 1 102 ? -4.001 -9.698 3.174 1.00 79.06 102 LEU A O 1
ATOM 798 N N . TRP A 1 103 ? -3.656 -9.051 1.059 1.00 80.56 103 TRP A N 1
ATOM 799 C CA . TRP A 1 103 ? -5.022 -8.565 0.854 1.00 80.56 103 TRP A CA 1
ATOM 800 C C . TRP A 1 103 ? -6.045 -9.667 0.597 1.00 80.56 103 TRP A C 1
ATOM 802 O O . TRP A 1 103 ? -7.208 -9.500 0.964 1.00 80.56 103 TRP A O 1
ATOM 812 N N . LEU A 1 104 ? -5.635 -10.801 0.027 1.00 79.75 104 LEU A N 1
ATOM 813 C CA . LEU A 1 104 ? -6.509 -11.942 -0.239 1.00 79.75 104 LEU A CA 1
ATOM 814 C C . LEU A 1 104 ? -7.302 -12.386 1.008 1.00 79.75 104 LEU A C 1
ATOM 816 O O . LEU A 1 104 ? -8.532 -12.395 0.930 1.00 79.75 104 LEU A O 1
ATOM 820 N N . PRO A 1 105 ? -6.686 -12.682 2.173 1.00 82.44 105 PRO A N 1
ATOM 821 C CA . PRO A 1 105 ? -7.442 -13.079 3.359 1.00 82.44 105 PRO A CA 1
ATOM 822 C C . PRO A 1 105 ? -8.362 -11.964 3.874 1.00 82.44 105 PRO A C 1
ATOM 824 O O . PRO A 1 105 ? -9.486 -12.252 4.278 1.00 82.44 105 PRO A O 1
ATOM 827 N N . LEU A 1 106 ? -7.945 -10.692 3.826 1.00 81.62 106 LEU A N 1
ATOM 828 C CA . LEU A 1 106 ? -8.781 -9.568 4.271 1.00 81.62 106 LEU A CA 1
ATOM 829 C C . LEU A 1 106 ? -10.024 -9.403 3.388 1.00 81.62 106 LEU A C 1
ATOM 831 O O . LEU A 1 106 ? -11.132 -9.251 3.904 1.00 81.62 106 LEU A O 1
ATOM 835 N N . VAL A 1 107 ? -9.86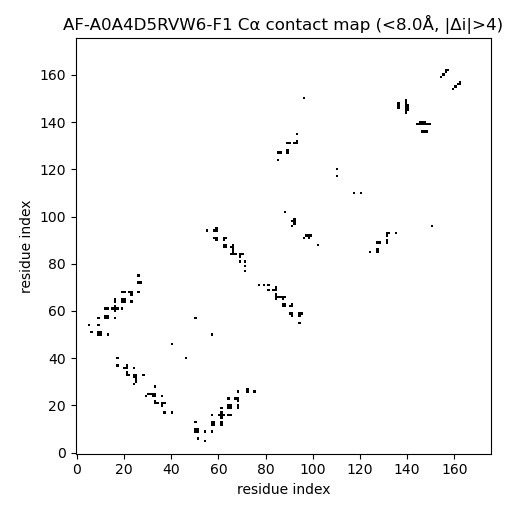3 -9.484 2.065 1.00 79.31 107 VAL A N 1
ATOM 836 C CA . VAL A 1 107 ? -10.975 -9.411 1.10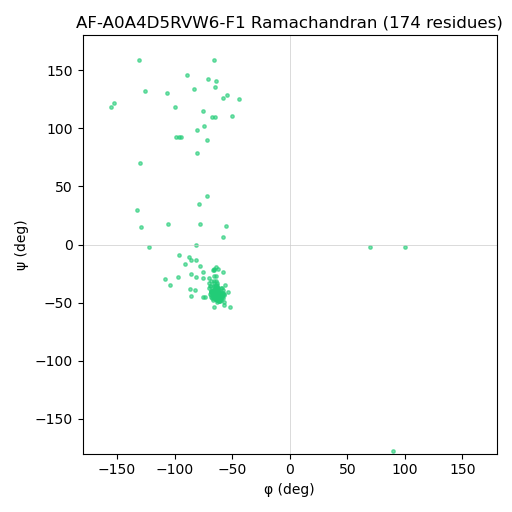7 1.00 79.31 107 VAL A CA 1
ATOM 837 C C . VAL A 1 107 ? -11.909 -10.609 1.274 1.00 79.31 107 VAL A C 1
ATOM 839 O O . VAL A 1 107 ? -13.124 -10.421 1.294 1.00 79.31 107 VAL A O 1
ATOM 842 N N . LEU A 1 108 ? -11.373 -11.818 1.469 1.00 81.25 108 LEU A N 1
ATOM 843 C CA . LEU A 1 108 ? -12.173 -13.018 1.741 1.00 81.25 108 LEU A CA 1
ATOM 844 C C . LEU A 1 108 ? -12.962 -12.902 3.051 1.00 81.25 108 LEU A C 1
ATOM 846 O O . LEU A 1 108 ? -14.143 -13.239 3.090 1.00 81.25 108 LEU A O 1
ATOM 850 N N . LEU A 1 109 ? -12.351 -12.371 4.113 1.00 80.44 109 LEU A N 1
ATOM 851 C CA . LEU A 1 109 ? -13.035 -12.118 5.382 1.00 80.44 109 LEU A CA 1
ATOM 852 C C . LEU A 1 109 ? -14.132 -11.061 5.246 1.00 80.44 109 LEU A C 1
ATOM 854 O O . LEU A 1 109 ? -15.172 -11.181 5.892 1.00 80.44 109 LEU A O 1
ATOM 858 N N . HIS A 1 110 ? -13.915 -10.024 4.436 1.00 78.25 110 HIS A N 1
ATOM 859 C CA . HIS A 1 110 ? -14.944 -9.031 4.140 1.00 78.25 110 HIS A CA 1
ATOM 860 C C . HIS A 1 110 ? -16.106 -9.657 3.354 1.00 78.25 110 HIS A C 1
ATOM 862 O O . HIS A 1 110 ? -17.268 -9.476 3.710 1.00 78.25 110 HIS A O 1
ATOM 868 N N . PHE A 1 111 ? -15.787 -10.486 2.358 1.00 75.38 111 PHE A N 1
ATOM 869 C CA . PHE A 1 111 ? -16.757 -11.219 1.546 1.00 75.38 111 PHE A CA 1
ATOM 870 C C . PHE A 1 111 ? -17.586 -12.222 2.363 1.00 75.38 111 PHE A C 1
ATOM 872 O O . PHE A 1 111 ? -18.779 -12.380 2.124 1.00 75.38 111 PHE A O 1
ATOM 879 N N . ALA A 1 112 ? -16.972 -12.876 3.355 1.00 76.50 112 ALA A N 1
ATOM 880 C CA . ALA A 1 112 ? -17.660 -13.791 4.264 1.00 76.50 112 ALA A CA 1
ATOM 881 C C . ALA A 1 112 ? -18.609 -13.068 5.237 1.00 76.50 112 ALA A C 1
ATOM 883 O O . ALA A 1 112 ? -19.598 -13.656 5.672 1.00 76.50 112 ALA A O 1
ATOM 884 N N . LYS A 1 113 ? -18.321 -11.807 5.589 1.00 74.00 113 LYS A N 1
ATOM 885 C CA . LYS A 1 113 ? -19.162 -11.002 6.492 1.00 74.00 113 LYS A CA 1
ATOM 886 C C . LYS A 1 113 ? -20.338 -10.346 5.768 1.00 74.00 113 LYS A C 1
ATOM 888 O O . LYS A 1 113 ? -21.428 -10.296 6.329 1.00 74.00 113 LYS A O 1
ATOM 893 N N . GLU A 1 114 ? -20.140 -9.862 4.544 1.00 68.25 114 GLU A N 1
ATOM 894 C CA . GLU A 1 114 ? -21.143 -9.081 3.814 1.00 68.25 114 GLU A CA 1
ATOM 895 C C . GLU A 1 114 ? -21.913 -9.957 2.806 1.00 68.25 114 GLU A C 1
ATOM 897 O O . GLU A 1 114 ? -21.506 -10.157 1.661 1.00 68.25 114 GLU A O 1
ATOM 902 N N . SER A 1 115 ? -23.055 -10.515 3.223 1.00 57.78 115 SER A N 1
ATOM 903 C CA . SER A 1 115 ? -23.785 -11.497 2.403 1.00 57.78 115 SER A CA 1
ATOM 904 C C . SER A 1 115 ? -24.554 -10.883 1.220 1.00 57.78 115 SER A C 1
ATOM 906 O O . SER A 1 115 ? -24.733 -11.549 0.201 1.00 57.78 115 SER A O 1
ATOM 908 N N . HIS A 1 116 ? -24.997 -9.627 1.326 1.00 58.03 116 HIS A N 1
ATOM 909 C CA . HIS A 1 116 ? -26.017 -9.050 0.437 1.00 58.03 116 HIS A CA 1
ATOM 910 C C . HIS A 1 116 ? -25.470 -8.457 -0.883 1.00 58.03 116 HIS A C 1
ATOM 912 O O . HIS A 1 116 ? -26.238 -8.214 -1.807 1.00 58.03 116 HIS A O 1
ATOM 918 N N . SER A 1 117 ? -24.150 -8.244 -1.022 1.00 66.38 117 SER A N 1
ATOM 919 C CA . SER A 1 117 ? -23.556 -7.526 -2.177 1.00 66.38 117 SER A CA 1
ATOM 920 C C . SER A 1 117 ? -22.344 -8.229 -2.818 1.00 66.38 117 SER A C 1
ATOM 922 O O . SER A 1 117 ? -21.454 -7.603 -3.399 1.00 66.38 117 SER A O 1
ATOM 924 N N . ARG A 1 118 ? -22.301 -9.566 -2.748 1.00 70.56 118 ARG A N 1
ATOM 925 C CA . ARG A 1 118 ? -21.183 -10.390 -3.255 1.00 70.56 118 ARG A CA 1
ATOM 926 C C . ARG A 1 118 ? -20.899 -10.185 -4.745 1.00 70.56 118 ARG A C 1
ATOM 928 O O . ARG A 1 118 ? -19.744 -10.066 -5.146 1.00 70.56 118 ARG A O 1
ATOM 935 N N . THR A 1 119 ? -21.939 -10.095 -5.572 1.00 71.62 119 THR A N 1
ATOM 936 C CA . THR A 1 119 ? -21.788 -9.941 -7.029 1.00 71.62 119 THR A CA 1
ATOM 937 C C . THR A 1 119 ? -21.219 -8.573 -7.404 1.00 71.62 119 THR A C 1
ATOM 939 O O . THR A 1 119 ? -20.428 -8.465 -8.339 1.00 71.62 119 THR A O 1
ATOM 942 N N . TYR A 1 120 ? -21.581 -7.520 -6.668 1.00 72.94 120 TYR A N 1
ATOM 943 C CA . TYR A 1 120 ? -21.032 -6.180 -6.881 1.00 72.94 120 TYR A CA 1
ATOM 944 C C . TYR A 1 120 ? -19.558 -6.106 -6.470 1.00 72.94 120 TYR A C 1
ATOM 946 O O . TYR A 1 120 ? -18.730 -5.572 -7.210 1.00 72.94 120 TYR A O 1
ATOM 954 N N . LEU A 1 121 ? -19.223 -6.718 -5.331 1.00 73.38 121 LEU A N 1
ATOM 955 C CA . LEU A 1 121 ? -17.852 -6.882 -4.855 1.00 73.38 121 LEU A CA 1
ATOM 956 C C . LEU A 1 121 ? -16.975 -7.621 -5.860 1.00 73.38 121 LEU A C 1
ATOM 958 O O . LEU A 1 121 ? -15.902 -7.139 -6.216 1.00 73.38 121 LEU A O 1
ATOM 962 N N . PHE A 1 122 ? -17.457 -8.760 -6.352 1.00 77.88 122 PHE A N 1
ATOM 963 C CA . PHE A 1 122 ? -16.741 -9.558 -7.336 1.00 77.88 122 PHE A CA 1
ATOM 964 C C . PHE A 1 122 ? -16.507 -8.772 -8.630 1.00 77.88 122 PHE A C 1
ATOM 966 O O . PHE A 1 122 ? -15.387 -8.746 -9.128 1.00 77.88 122 PHE A O 1
ATOM 973 N N . LYS A 1 123 ? -17.520 -8.049 -9.132 1.00 79.94 123 LYS A N 1
ATOM 974 C CA . LYS A 1 123 ? -17.378 -7.188 -10.318 1.00 79.94 123 LYS A CA 1
ATOM 975 C C . LYS A 1 123 ? -16.344 -6.081 -10.119 1.00 79.94 123 LYS A C 1
ATOM 977 O O . LYS A 1 123 ? -15.546 -5.844 -11.018 1.00 79.94 123 LYS A O 1
ATOM 982 N N . ARG A 1 124 ? -16.328 -5.414 -8.959 1.00 77.12 124 ARG A N 1
ATOM 983 C CA . ARG A 1 124 ? -15.328 -4.375 -8.660 1.00 77.12 124 ARG A CA 1
ATOM 984 C C . ARG A 1 124 ? -13.926 -4.947 -8.502 1.00 77.12 124 ARG A C 1
ATOM 986 O O . ARG A 1 124 ? -12.996 -4.374 -9.049 1.00 77.12 124 ARG A O 1
ATOM 993 N N . LEU A 1 125 ? -13.775 -6.071 -7.804 1.00 79.00 125 LEU A N 1
ATOM 994 C CA . LEU A 1 125 ? -12.491 -6.756 -7.672 1.00 79.00 125 LEU A CA 1
ATOM 995 C C . LEU A 1 125 ? -11.960 -7.193 -9.041 1.00 79.00 125 LEU A C 1
ATOM 997 O O . LEU A 1 125 ? -10.789 -6.977 -9.345 1.00 79.00 125 LEU A O 1
ATOM 1001 N N . LEU A 1 126 ? -12.827 -7.760 -9.883 1.00 80.62 126 LEU A N 1
ATOM 1002 C CA . LEU A 1 126 ? -12.488 -8.146 -11.249 1.00 80.62 126 LEU A CA 1
ATOM 1003 C C . LEU A 1 126 ? -12.098 -6.924 -12.086 1.00 80.62 126 LEU A C 1
ATOM 1005 O O . LEU A 1 126 ? -11.102 -6.968 -12.793 1.00 80.62 126 LEU A O 1
ATOM 1009 N N . PHE A 1 127 ? -12.832 -5.817 -11.966 1.00 83.25 127 PHE A N 1
ATOM 1010 C CA . PHE A 1 127 ? -12.508 -4.579 -12.669 1.00 83.25 127 PHE A CA 1
ATOM 1011 C C . PHE A 1 127 ? -11.158 -4.007 -12.225 1.00 83.25 127 PHE A C 1
ATOM 1013 O O . PHE A 1 127 ? -10.315 -3.735 -13.069 1.00 83.25 127 PHE A O 1
ATOM 1020 N N . THR A 1 128 ? -10.917 -3.879 -10.917 1.00 79.50 128 THR A N 1
ATOM 1021 C CA . THR A 1 128 ? -9.644 -3.381 -10.380 1.00 79.50 128 THR A CA 1
ATOM 1022 C C . THR A 1 128 ? -8.482 -4.304 -10.747 1.00 79.50 128 THR A C 1
ATOM 1024 O O . THR A 1 128 ? -7.447 -3.832 -11.191 1.00 79.50 128 THR A O 1
ATOM 1027 N N . SER A 1 129 ? -8.637 -5.623 -10.630 1.00 77.00 129 SER A N 1
ATOM 1028 C CA . SER A 1 129 ? -7.581 -6.560 -11.042 1.00 77.00 129 SER A CA 1
ATOM 1029 C C . SER A 1 129 ? -7.329 -6.519 -12.552 1.00 77.00 129 SER A C 1
ATOM 1031 O O . SER A 1 129 ? -6.172 -6.524 -12.967 1.00 77.00 129 SER A O 1
ATOM 1033 N N . ALA A 1 130 ? -8.372 -6.393 -13.376 1.00 81.12 130 ALA A N 1
ATOM 1034 C CA . ALA A 1 130 ? -8.240 -6.241 -14.821 1.00 81.12 130 ALA A CA 1
ATOM 1035 C C . ALA A 1 130 ? -7.532 -4.935 -15.205 1.00 81.12 130 ALA A C 1
ATOM 1037 O O . ALA A 1 130 ? -6.650 -4.964 -16.060 1.00 81.12 130 ALA A O 1
ATOM 1038 N N . THR A 1 131 ? -7.855 -3.802 -14.569 1.00 81.31 131 THR A N 1
ATOM 1039 C CA . THR A 1 131 ? -7.160 -2.532 -14.835 1.00 81.31 131 THR A CA 1
ATOM 1040 C C . THR A 1 131 ? -5.703 -2.586 -14.388 1.00 81.31 131 THR A C 1
ATOM 1042 O O . THR A 1 131 ? -4.826 -2.116 -15.116 1.00 81.31 131 THR A O 1
ATOM 1045 N N . CYS A 1 132 ? -5.417 -3.213 -13.243 1.00 77.94 132 CYS A N 1
ATOM 1046 C CA . CYS A 1 132 ? -4.055 -3.436 -12.765 1.00 77.94 132 CYS A CA 1
ATOM 1047 C C . CYS A 1 132 ? -3.242 -4.292 -13.744 1.00 77.94 132 CYS A C 1
ATOM 1049 O O . CYS A 1 132 ? -2.137 -3.906 -14.124 1.00 77.94 132 CYS A O 1
ATOM 1051 N N . LEU A 1 133 ? -3.803 -5.418 -14.196 1.00 76.94 133 LEU A N 1
ATOM 1052 C CA . LEU A 1 133 ? -3.166 -6.308 -15.167 1.00 76.94 133 LEU A CA 1
ATOM 1053 C C . LEU A 1 133 ? -2.969 -5.626 -16.521 1.00 76.94 133 LEU A C 1
ATOM 1055 O O . LEU A 1 133 ? -1.882 -5.699 -17.080 1.00 76.94 133 LEU A O 1
ATOM 1059 N N . ALA A 1 134 ? -3.981 -4.924 -17.033 1.00 81.69 134 ALA A N 1
ATOM 1060 C CA . ALA A 1 134 ? -3.875 -4.187 -18.288 1.00 81.69 134 ALA A CA 1
ATOM 1061 C C . ALA A 1 134 ? -2.763 -3.136 -18.223 1.00 81.69 134 ALA A C 1
ATOM 1063 O O . ALA A 1 134 ? -1.937 -3.059 -19.127 1.00 81.69 134 ALA A O 1
ATOM 1064 N N . THR A 1 135 ? -2.695 -2.371 -17.132 1.00 79.69 135 THR A N 1
ATOM 1065 C CA . THR A 1 135 ? -1.645 -1.360 -16.956 1.00 79.69 135 THR A CA 1
ATOM 1066 C C . THR A 1 135 ? -0.262 -2.005 -16.859 1.00 79.69 135 THR A C 1
ATOM 1068 O O . THR A 1 135 ? 0.675 -1.515 -17.482 1.00 79.69 135 THR A O 1
ATOM 1071 N N . LEU A 1 136 ? -0.133 -3.137 -16.157 1.00 76.38 136 LEU A N 1
ATOM 1072 C CA . LEU A 1 136 ? 1.120 -3.890 -16.093 1.00 76.38 136 LEU A CA 1
ATOM 1073 C C . LEU A 1 136 ? 1.556 -4.380 -17.481 1.00 76.38 136 LEU A C 1
ATOM 1075 O O . LEU A 1 136 ? 2.697 -4.167 -17.871 1.00 76.38 136 LEU A O 1
ATOM 1079 N N . LEU A 1 137 ? 0.641 -4.964 -18.257 1.00 77.25 137 LEU A N 1
ATOM 1080 C CA . LEU A 1 137 ? 0.925 -5.448 -19.610 1.00 77.25 137 LEU A CA 1
ATOM 1081 C C . LEU A 1 137 ? 1.285 -4.314 -20.576 1.00 77.25 137 LEU A C 1
ATOM 1083 O O . LEU A 1 137 ? 2.141 -4.495 -21.439 1.00 77.25 137 LEU A O 1
ATOM 1087 N N . LEU A 1 138 ? 0.656 -3.144 -20.436 1.00 80.12 138 LEU A N 1
ATOM 1088 C CA . LEU A 1 138 ? 0.995 -1.955 -21.220 1.00 80.12 138 LEU A CA 1
ATOM 1089 C C . LEU A 1 138 ? 2.396 -1.439 -20.875 1.00 80.12 138 LEU A C 1
ATOM 1091 O O . LEU A 1 138 ? 3.165 -1.128 -21.785 1.00 80.12 138 LEU A O 1
ATOM 1095 N N . CYS A 1 139 ? 2.749 -1.398 -19.588 1.00 78.50 139 CYS A N 1
ATOM 1096 C CA . CYS A 1 139 ? 4.101 -1.068 -19.144 1.00 78.50 139 CYS A CA 1
ATOM 1097 C C . CYS A 1 139 ? 5.124 -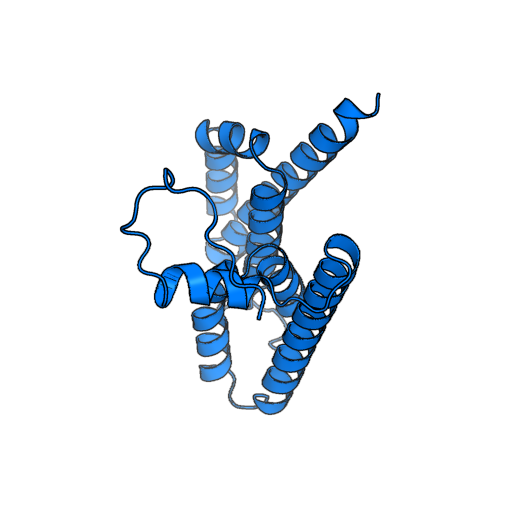2.079 -19.681 1.00 78.50 139 CYS A C 1
ATOM 1099 O O . CYS A 1 139 ? 6.110 -1.678 -20.299 1.00 78.50 139 CYS A O 1
ATOM 1101 N N . ASP A 1 140 ? 4.860 -3.379 -19.536 1.00 74.56 140 ASP A N 1
ATOM 1102 C CA . ASP A 1 140 ? 5.731 -4.448 -20.035 1.00 74.56 140 ASP A CA 1
ATOM 1103 C C . ASP A 1 140 ? 5.913 -4.342 -21.559 1.00 74.56 140 ASP A C 1
ATOM 1105 O O . ASP A 1 140 ? 7.032 -4.428 -22.072 1.00 74.56 140 ASP A O 1
ATOM 1109 N N . ARG A 1 141 ? 4.836 -4.047 -22.300 1.00 76.25 141 ARG A N 1
ATOM 1110 C CA . ARG A 1 141 ? 4.879 -3.835 -23.753 1.00 76.25 141 ARG A CA 1
ATOM 1111 C C . ARG A 1 141 ? 5.683 -2.599 -24.150 1.00 76.25 141 ARG A C 1
ATOM 1113 O O . ARG A 1 141 ? 6.321 -2.626 -25.210 1.00 76.25 141 ARG A O 1
ATOM 1120 N N . TRP A 1 142 ? 5.630 -1.529 -23.357 1.00 76.56 142 TRP A N 1
ATOM 1121 C CA . TRP A 1 142 ? 6.395 -0.306 -23.603 1.00 76.56 142 TRP A CA 1
ATOM 1122 C C . TRP A 1 142 ? 7.893 -0.544 -23.404 1.00 76.56 142 TRP A C 1
ATOM 1124 O O . TRP A 1 142 ? 8.688 -0.150 -24.252 1.00 76.56 142 TRP A O 1
ATOM 1134 N N . PHE A 1 143 ? 8.281 -1.223 -22.321 1.00 71.88 143 PHE A N 1
ATOM 1135 C CA . PHE A 1 143 ? 9.690 -1.466 -21.999 1.00 71.88 143 PHE A CA 1
ATOM 1136 C C . PHE A 1 143 ? 10.334 -2.552 -22.869 1.00 71.88 143 PHE A C 1
ATOM 1138 O O . PHE A 1 143 ? 11.441 -2.357 -23.365 1.00 71.88 143 PHE A O 1
ATOM 1145 N N . TYR A 1 144 ? 9.660 -3.687 -23.074 1.00 68.31 144 TYR A N 1
ATOM 1146 C CA . TYR A 1 144 ? 10.247 -4.848 -23.757 1.00 68.31 144 TYR A CA 1
ATOM 1147 C C . TYR A 1 144 ? 9.919 -4.925 -25.252 1.00 68.31 144 TYR A C 1
ATOM 1149 O O . TYR A 1 144 ? 10.453 -5.779 -25.961 1.00 68.31 144 TYR A O 1
ATOM 1157 N N . GLY A 1 145 ? 9.012 -4.084 -25.757 1.00 70.81 145 GLY A N 1
ATOM 1158 C CA . GLY A 1 145 ? 8.618 -4.084 -27.170 1.00 70.81 145 GLY A CA 1
ATOM 1159 C C . GLY A 1 145 ? 7.798 -5.308 -27.614 1.00 70.81 145 GLY A C 1
ATOM 1160 O O . GLY A 1 145 ? 7.367 -5.374 -28.764 1.00 70.81 145 GLY A O 1
ATOM 1161 N N . ARG A 1 146 ? 7.552 -6.270 -26.718 1.00 70.88 146 ARG A N 1
ATOM 1162 C CA . ARG A 1 146 ? 6.814 -7.522 -26.946 1.00 70.88 146 ARG A CA 1
ATOM 1163 C C . ARG A 1 146 ? 5.770 -7.716 -25.848 1.00 70.88 146 ARG A C 1
ATOM 1165 O O . ARG A 1 146 ? 5.893 -7.137 -24.773 1.00 70.88 146 ARG A O 1
ATOM 1172 N N . TRP A 1 147 ? 4.749 -8.526 -26.113 1.00 68.25 147 TRP A N 1
ATOM 1173 C CA . TRP A 1 147 ? 3.797 -8.938 -25.080 1.00 68.25 147 TRP A CA 1
ATOM 1174 C C . TRP A 1 147 ? 4.467 -9.970 -24.176 1.00 68.25 147 TRP A C 1
ATOM 1176 O O . TRP A 1 147 ? 4.627 -11.126 -24.559 1.00 68.25 147 TRP A O 1
ATOM 1186 N N . VAL A 1 148 ? 4.905 -9.529 -23.000 1.00 64.62 148 VAL A N 1
ATOM 1187 C CA . VAL A 1 148 ? 5.514 -10.382 -21.980 1.00 64.62 148 VAL A CA 1
ATOM 1188 C C . VAL A 1 148 ? 4.739 -10.183 -20.688 1.00 64.62 148 VAL A C 1
ATOM 1190 O O . VAL A 1 148 ? 4.478 -9.054 -20.295 1.00 64.62 148 VAL A O 1
ATOM 1193 N N . CYS A 1 149 ? 4.363 -11.281 -20.035 1.00 64.81 149 CYS A N 1
ATOM 1194 C CA . CYS A 1 149 ? 3.780 -11.252 -18.699 1.00 64.81 149 CYS A CA 1
ATOM 1195 C C . CYS A 1 149 ? 4.901 -11.458 -17.675 1.00 64.81 149 CYS A C 1
ATOM 1197 O O . CYS A 1 149 ? 5.226 -12.598 -17.329 1.00 64.81 149 CYS A O 1
ATOM 1199 N N . THR A 1 150 ? 5.497 -10.374 -17.178 1.00 64.81 150 THR A N 1
ATOM 1200 C CA . THR A 1 150 ? 6.628 -10.438 -16.231 1.00 64.81 150 THR A CA 1
ATOM 1201 C C . THR A 1 150 ? 6.359 -11.298 -14.979 1.00 64.81 150 THR A C 1
ATOM 1203 O O . THR A 1 150 ? 7.228 -12.100 -14.619 1.00 64.81 150 THR A O 1
ATOM 1206 N N . PRO A 1 151 ? 5.166 -11.260 -14.343 1.00 63.09 151 PRO A N 1
ATOM 1207 C CA . PRO A 1 151 ? 4.875 -12.101 -13.177 1.00 63.09 151 PRO A CA 1
ATOM 1208 C C . PRO A 1 151 ? 4.878 -13.599 -13.497 1.00 63.09 151 PRO A C 1
ATOM 1210 O O . PRO A 1 151 ? 5.322 -14.405 -12.683 1.00 63.09 151 PRO A O 1
ATOM 1213 N N . TRP A 1 152 ? 4.417 -13.978 -14.692 1.00 60.12 152 TRP A N 1
ATOM 1214 C CA . TRP A 1 152 ? 4.384 -15.375 -15.127 1.00 60.12 152 TRP A CA 1
ATOM 1215 C C . TRP A 1 152 ? 5.794 -15.923 -15.354 1.00 60.12 152 TRP A C 1
ATOM 1217 O O . TRP A 1 152 ? 6.097 -17.040 -14.939 1.00 60.12 152 TRP A O 1
ATOM 1227 N N . ASN A 1 153 ? 6.685 -15.112 -15.929 1.00 65.88 153 ASN A N 1
ATOM 1228 C CA . ASN A 1 153 ? 8.091 -15.481 -16.077 1.00 65.88 153 ASN A CA 1
ATOM 1229 C C . ASN A 1 153 ? 8.788 -15.635 -14.723 1.00 65.88 153 ASN A C 1
ATOM 1231 O O . ASN A 1 153 ? 9.561 -16.573 -14.554 1.00 65.88 153 ASN A O 1
ATOM 1235 N N . PHE A 1 154 ? 8.482 -14.777 -13.746 1.00 65.12 154 PHE A N 1
ATOM 1236 C CA . PHE A 1 154 ? 9.020 -14.913 -12.392 1.00 65.12 154 PHE A CA 1
ATOM 1237 C C . PHE A 1 154 ? 8.549 -16.208 -11.719 1.00 65.12 154 PHE A C 1
ATOM 1239 O O . PHE A 1 154 ? 9.372 -16.955 -11.203 1.00 65.12 154 PHE A O 1
ATOM 1246 N N . VAL A 1 155 ? 7.250 -16.517 -11.767 1.00 62.88 155 VAL A N 1
ATOM 1247 C CA . VAL A 1 155 ? 6.693 -17.770 -11.224 1.00 62.88 155 VAL A CA 1
ATOM 1248 C C . VAL A 1 155 ? 7.316 -18.977 -11.922 1.00 62.88 155 VAL A C 1
ATOM 1250 O O . VAL A 1 155 ? 7.800 -19.875 -11.247 1.00 62.88 155 VAL A O 1
ATOM 1253 N N . ARG A 1 156 ? 7.395 -18.985 -13.257 1.00 64.19 156 ARG A N 1
ATOM 1254 C CA . ARG A 1 156 ? 8.040 -20.069 -14.014 1.00 64.19 156 ARG A CA 1
ATOM 1255 C C . ARG A 1 156 ? 9.499 -20.265 -13.590 1.00 64.19 156 ARG A C 1
ATOM 1257 O O . ARG A 1 156 ? 9.925 -21.396 -13.393 1.00 64.19 156 ARG A O 1
ATOM 1264 N N . LEU A 1 157 ? 10.244 -19.177 -13.411 1.00 62.78 157 LEU A N 1
ATOM 1265 C CA . LEU A 1 157 ? 11.644 -19.222 -12.992 1.00 62.78 157 LEU A CA 1
ATOM 1266 C C . LEU A 1 157 ? 11.848 -19.550 -11.510 1.00 62.78 157 LEU A C 1
ATOM 1268 O O . LEU A 1 157 ? 12.929 -19.996 -11.179 1.00 62.78 157 LEU A O 1
ATOM 1272 N N . ASN A 1 158 ? 10.870 -19.316 -10.629 1.00 61.84 158 ASN A N 1
ATOM 1273 C CA . ASN A 1 158 ? 10.999 -19.613 -9.195 1.00 61.84 158 ASN A CA 1
ATOM 1274 C C . ASN A 1 158 ? 10.379 -20.963 -8.795 1.00 61.84 158 ASN A C 1
ATOM 1276 O O . ASN A 1 158 ? 10.798 -21.542 -7.802 1.00 61.84 158 ASN A O 1
ATOM 1280 N N . LEU A 1 159 ? 9.359 -21.443 -9.518 1.00 63.28 159 LEU A N 1
ATOM 1281 C CA . LEU A 1 159 ? 8.602 -22.662 -9.185 1.00 63.28 159 LEU A CA 1
ATOM 1282 C C . LEU A 1 159 ? 8.8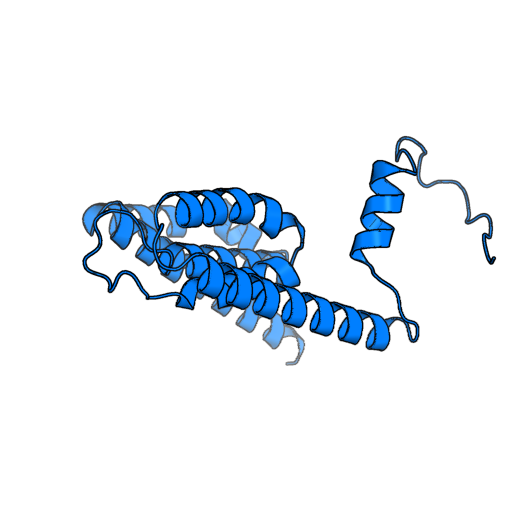81 -23.840 -10.123 1.00 63.28 159 LEU A C 1
ATOM 1284 O O . LEU A 1 159 ? 8.738 -24.980 -9.697 1.00 63.28 159 LEU A O 1
ATOM 1288 N N . VAL A 1 160 ? 9.221 -23.592 -11.394 1.00 57.47 160 VAL A N 1
ATOM 1289 C CA . VAL A 1 160 ? 9.478 -24.662 -12.384 1.00 57.47 160 VAL A CA 1
ATOM 1290 C C . VAL A 1 160 ? 10.974 -24.835 -12.633 1.00 57.47 160 VAL A C 1
ATOM 1292 O O . VAL A 1 160 ? 11.439 -25.953 -12.827 1.00 57.47 160 VAL A O 1
ATOM 1295 N N . ALA A 1 161 ? 11.735 -23.740 -12.606 1.00 53.88 161 ALA A N 1
ATOM 1296 C CA . ALA A 1 161 ? 13.190 -23.776 -12.592 1.00 53.88 161 ALA A CA 1
ATOM 1297 C C . ALA A 1 161 ? 13.665 -23.651 -11.140 1.00 53.88 161 ALA A C 1
ATOM 1299 O O . ALA A 1 161 ? 13.782 -22.560 -10.604 1.00 53.88 161 ALA A O 1
ATOM 1300 N N . ASP A 1 162 ? 13.867 -24.780 -10.475 1.00 50.41 162 ASP A N 1
ATOM 1301 C CA . ASP A 1 162 ? 14.400 -24.850 -9.116 1.00 50.41 162 ASP A CA 1
ATOM 1302 C C . ASP A 1 162 ? 15.689 -24.002 -9.005 1.00 50.41 162 ASP A C 1
ATOM 1304 O O . ASP A 1 162 ? 16.715 -24.316 -9.615 1.00 50.41 162 ASP A O 1
ATOM 1308 N N . ILE A 1 163 ? 15.651 -22.881 -8.276 1.00 50.69 163 ILE A N 1
ATOM 1309 C CA . ILE A 1 163 ? 16.762 -21.909 -8.181 1.00 50.69 163 ILE A CA 1
ATOM 1310 C C . ILE A 1 163 ? 17.861 -22.392 -7.217 1.00 50.69 163 ILE A C 1
ATOM 1312 O O . ILE A 1 163 ? 18.502 -21.607 -6.520 1.00 50.69 163 ILE A O 1
ATOM 1316 N N . GLY A 1 164 ? 18.098 -23.702 -7.180 1.00 51.88 164 GLY A N 1
ATOM 1317 C CA . GLY A 1 164 ? 19.268 -24.311 -6.557 1.00 51.88 164 GLY A CA 1
ATOM 1318 C C . GLY A 1 164 ? 20.516 -24.285 -7.446 1.00 51.88 164 GLY A C 1
ATOM 1319 O O . GLY A 1 164 ? 21.563 -24.771 -7.025 1.00 51.88 164 GLY A O 1
ATOM 1320 N N . VAL A 1 165 ? 20.441 -23.748 -8.671 1.00 49.75 165 VAL A N 1
ATOM 1321 C CA . VAL A 1 165 ? 21.582 -23.736 -9.599 1.00 49.75 165 VAL A CA 1
ATOM 1322 C C . VAL A 1 165 ? 22.275 -22.363 -9.575 1.00 49.75 165 VAL A C 1
ATOM 1324 O O . VAL A 1 165 ? 21.647 -21.353 -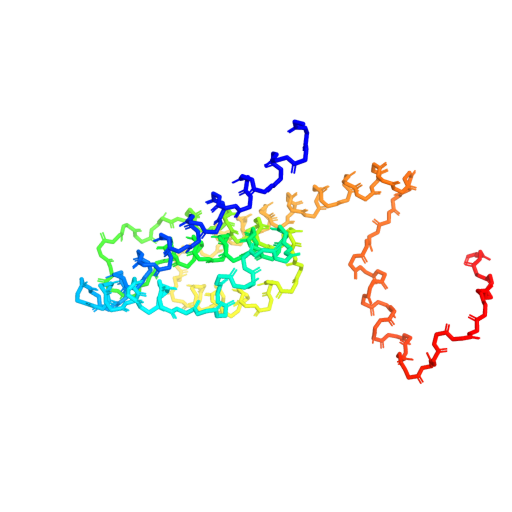9.900 1.00 49.75 165 VAL A O 1
ATOM 1327 N N . PRO A 1 166 ? 23.559 -22.285 -9.176 1.00 44.34 166 PRO A N 1
ATOM 1328 C CA . PRO A 1 166 ? 24.275 -21.024 -9.017 1.00 44.34 166 PRO A CA 1
ATOM 1329 C C . PRO A 1 166 ? 24.438 -20.265 -10.344 1.00 44.34 166 PRO A C 1
ATOM 1331 O O . PRO A 1 166 ? 24.759 -20.845 -11.379 1.00 44.34 166 PRO A O 1
ATOM 1334 N N . LEU A 1 167 ? 24.281 -18.938 -10.260 1.00 49.97 167 LEU A N 1
ATOM 1335 C CA . LEU A 1 167 ? 24.320 -17.890 -11.301 1.00 49.97 167 LEU A CA 1
ATOM 1336 C C . LEU A 1 167 ? 25.598 -17.802 -12.179 1.00 49.97 167 LEU A C 1
ATOM 1338 O O . LEU A 1 167 ? 25.808 -16.792 -12.844 1.00 49.97 167 LEU A O 1
ATOM 1342 N N . TRP A 1 168 ? 26.454 -18.825 -12.212 1.00 42.06 168 TRP A N 1
ATOM 1343 C CA . TRP A 1 168 ? 27.739 -18.817 -12.929 1.00 42.06 168 TRP A CA 1
ATOM 1344 C C . TRP A 1 168 ? 27.765 -19.634 -14.229 1.00 42.06 168 TRP A C 1
ATOM 1346 O O . TRP A 1 168 ? 28.849 -19.930 -14.727 1.00 42.06 168 TRP A O 1
ATOM 1356 N N . GLN A 1 169 ? 26.619 -19.984 -14.820 1.00 35.38 169 GLN A N 1
ATOM 1357 C CA . GLN A 1 169 ? 26.608 -20.520 -16.187 1.00 35.38 169 GLN A CA 1
ATOM 1358 C C . GLN A 1 169 ? 26.062 -19.493 -17.194 1.00 35.38 169 GLN A C 1
ATOM 1360 O O . GLN A 1 169 ? 25.012 -18.897 -16.945 1.00 35.38 169 GLN A O 1
ATOM 1365 N N . PRO A 1 170 ? 26.774 -19.249 -18.315 1.00 38.38 170 PRO A N 1
ATOM 1366 C CA . PRO A 1 170 ? 26.345 -18.303 -19.339 1.00 38.38 170 PRO A CA 1
ATOM 1367 C C . PRO A 1 170 ? 25.057 -18.791 -20.029 1.00 38.38 170 PRO A C 1
ATOM 1369 O O . PRO A 1 170 ? 24.743 -19.983 -19.983 1.00 38.38 170 PRO A O 1
ATOM 1372 N N . PRO A 1 171 ? 24.291 -17.880 -20.658 1.00 42.50 171 PRO A N 1
ATOM 1373 C CA . PRO A 1 171 ? 22.932 -18.150 -21.102 1.00 42.50 171 PRO A CA 1
ATOM 1374 C C . PRO A 1 171 ? 22.944 -19.168 -22.240 1.00 42.50 171 PRO A C 1
ATOM 1376 O O . PRO A 1 171 ? 23.351 -18.857 -23.360 1.00 42.50 171 PRO A O 1
ATOM 1379 N N . VAL A 1 172 ? 22.467 -20.384 -21.975 1.00 40.44 172 VAL A N 1
ATOM 1380 C CA . VAL A 1 172 ? 22.132 -21.305 -23.058 1.00 40.44 172 VAL A CA 1
ATOM 1381 C C . VAL A 1 172 ? 20.822 -20.820 -23.659 1.00 40.44 172 VAL A C 1
ATOM 1383 O O . VAL A 1 172 ? 19.782 -20.763 -23.002 1.00 40.44 172 VAL A O 1
ATOM 1386 N N . ALA A 1 173 ? 20.932 -20.397 -24.911 1.00 47.16 173 ALA A N 1
ATOM 1387 C CA . ALA A 1 173 ? 19.848 -20.002 -25.777 1.00 47.16 173 ALA A CA 1
ATOM 1388 C C . ALA A 1 173 ? 18.666 -20.979 -25.696 1.00 47.16 173 ALA A C 1
ATOM 1390 O O . ALA A 1 173 ? 18.808 -22.161 -25.988 1.00 47.16 173 ALA A O 1
ATOM 1391 N N . LEU A 1 174 ? 17.487 -20.447 -25.396 1.00 35.81 174 LEU A N 1
ATOM 1392 C CA . LEU A 1 174 ? 16.220 -20.997 -25.865 1.00 35.81 174 LEU A CA 1
ATOM 1393 C C . LEU A 1 174 ? 15.424 -19.838 -26.465 1.00 35.81 174 LEU A C 1
ATOM 1395 O O . LEU A 1 174 ? 14.457 -19.320 -25.913 1.00 35.81 174 LEU A O 1
ATOM 1399 N N . VAL A 1 175 ? 15.936 -19.389 -27.614 1.00 35.28 175 VAL A N 1
ATOM 1400 C CA . VAL A 1 175 ? 15.073 -19.071 -28.748 1.00 35.28 175 VAL A CA 1
ATOM 1401 C C . VAL A 1 175 ? 14.460 -20.404 -29.157 1.00 35.28 175 VAL A C 1
ATOM 1403 O O . VAL A 1 175 ? 15.201 -21.283 -29.590 1.00 35.28 175 VAL A O 1
ATOM 1406 N N . LEU A 1 176 ? 13.163 -20.552 -28.901 1.00 33.66 176 LEU A N 1
ATOM 1407 C CA . LEU A 1 176 ? 12.108 -21.162 -29.721 1.00 33.66 176 LEU A CA 1
ATOM 1408 C C . LEU A 1 176 ? 10.863 -21.332 -28.841 1.00 33.66 176 LEU A C 1
ATOM 1410 O O . LEU A 1 176 ? 10.971 -21.965 -27.767 1.00 33.66 176 LEU A O 1
#

Secondary structure (DSSP, 8-state):
-TTHHHHHHHHHHHHHHHHHHHHHHHHHH-HHHHHHHHHHHHH-HHHHHHHTT-HHHHHHHHHHHHHHHHS--TT--S-TT-GGGHHHHHHHHHH-TTHHHHHHHHHHHHHHH--TTHHHHHHHHHHHHHHHHHHHHHHHHHHHSS---HHHHHHIIIIIS-TTS-S-S-------

pLDDT: mean 73.57, std 13.23, range [33.66, 91.38]

Organism: Ixodes scapularis (NCBI:txid6945)

Radius of gyration: 19.9 Å; Cα contacts (8 Å, |Δi|>4): 123; chains: 1; bounding box: 54×45×53 Å

Nearest PDB structures (foldseek):
  6jee-assembly1_A  TM=2.818E-01  e=1.855E+00  Equus caballus
  1o5h-assembly1_B  TM=2.641E-01  e=3.811E+00  Thermotoga maritima

InterPro domains:
  IPR005599 GPI mannosyltransferase [PF03901] (2-160)
  IPR005599 GPI mannosyltransferase [PTHR22760] (2-161)